Protein AF-A0A7I7LM72-F1 (afdb_monomer)

Mean predicted aligned error: 6.45 Å

Sequence (271 aa):
MPEGNPAKPLDGFRVLDFTQNVAGPLAGQVLADLGAEVIKVEAPGGEAARHITAVLPHRPPLATYFLPNNRGKKSVSVDLSTDTARRQILRLADTADVVLEGFRPGVMERMGLGPEALRARNPKLIYARLSAFGGNGPHGTRPGVDLMVAAEAGMTTGMPTPDGKPQIIPFQLVDNASGHVLAQAVLAALLNRERHGVADTVRVAMYDVAVGLQANQLTMHLNRPSSDAPTKPEQTPTGARRKRVAFATQPSDAFRAADGYLLISAYVPKH

Structure (mmCIF, N/CA/C/O backbone):
data_AF-A0A7I7LM72-F1
#
_entry.id   AF-A0A7I7LM72-F1
#
loop_
_atom_site.group_PDB
_atom_site.id
_atom_site.type_symbol
_atom_site.label_atom_id
_atom_site.label_alt_id
_atom_site.label_comp_id
_atom_site.label_asym_id
_atom_site.label_entity_id
_atom_site.label_seq_id
_atom_site.pdbx_PDB_ins_code
_atom_site.Cartn_x
_atom_site.Cartn_y
_atom_site.Cartn_z
_atom_site.occupancy
_atom_site.B_iso_or_equiv
_atom_site.auth_seq_id
_atom_site.auth_comp_id
_atom_site.auth_asym_id
_atom_site.auth_atom_id
_atom_site.pdbx_PDB_model_num
ATOM 1 N N . MET A 1 1 ? -31.783 -7.577 3.454 1.00 51.22 1 MET A N 1
ATOM 2 C CA . MET A 1 1 ? -30.974 -7.450 2.224 1.00 51.22 1 MET A CA 1
ATOM 3 C C . MET A 1 1 ? -31.951 -7.425 1.062 1.00 51.22 1 MET A C 1
ATOM 5 O O . MET A 1 1 ? -32.825 -8.285 1.078 1.00 51.22 1 MET A O 1
ATOM 9 N N . PRO A 1 2 ? -31.899 -6.460 0.129 1.00 46.28 2 PRO A N 1
ATOM 10 C CA . PRO A 1 2 ? -32.685 -6.571 -1.096 1.00 46.28 2 PRO A CA 1
ATOM 11 C C . PRO A 1 2 ? -32.254 -7.854 -1.815 1.00 46.28 2 PRO A C 1
ATOM 13 O O . PRO A 1 2 ? -31.068 -8.191 -1.798 1.00 46.28 2 PRO A O 1
ATOM 16 N N . GLU A 1 3 ? -33.198 -8.587 -2.393 1.00 50.62 3 GLU A N 1
ATOM 17 C CA . GLU A 1 3 ? -32.902 -9.759 -3.216 1.00 50.62 3 GLU A CA 1
ATOM 18 C C . GLU A 1 3 ? -31.910 -9.361 -4.325 1.00 50.62 3 GLU A C 1
ATOM 20 O O . GLU A 1 3 ? -32.211 -8.489 -5.136 1.00 50.62 3 GLU A O 1
ATOM 25 N N . GLY A 1 4 ? -30.709 -9.956 -4.345 1.00 65.69 4 GLY A N 1
ATOM 26 C CA . GLY A 1 4 ? -29.859 -9.931 -5.544 1.00 65.69 4 GLY A CA 1
ATOM 27 C C . GLY A 1 4 ? -28.400 -9.479 -5.431 1.00 65.69 4 GLY A C 1
ATOM 28 O O . GLY A 1 4 ? -27.737 -9.490 -6.463 1.00 65.69 4 GLY A O 1
ATOM 29 N N . ASN A 1 5 ? -27.849 -9.130 -4.261 1.00 81.19 5 ASN A N 1
ATOM 30 C CA . ASN A 1 5 ? -26.393 -8.915 -4.152 1.00 81.19 5 ASN A CA 1
ATOM 31 C C . ASN A 1 5 ? -25.729 -10.059 -3.362 1.00 81.19 5 ASN A C 1
ATOM 33 O O . ASN A 1 5 ? -26.063 -10.225 -2.185 1.00 81.19 5 ASN A O 1
ATOM 37 N N . PRO A 1 6 ? -24.840 -10.870 -3.972 1.00 90.38 6 PRO A N 1
ATOM 38 C CA . PRO A 1 6 ? -24.147 -11.940 -3.260 1.00 90.38 6 PRO A CA 1
ATOM 39 C C . PRO A 1 6 ? -23.258 -11.366 -2.153 1.00 90.38 6 PRO A C 1
ATOM 41 O O . PRO A 1 6 ? -22.692 -10.282 -2.304 1.00 90.38 6 PRO A O 1
ATOM 44 N N . ALA A 1 7 ? -23.121 -12.113 -1.056 1.00 95.81 7 ALA A N 1
ATOM 45 C CA . ALA A 1 7 ? -22.205 -11.753 0.021 1.00 95.81 7 ALA A CA 1
ATOM 46 C C . ALA A 1 7 ? -20.765 -11.661 -0.506 1.00 95.81 7 ALA A C 1
ATOM 48 O O . ALA A 1 7 ? -20.325 -12.512 -1.287 1.00 95.81 7 ALA A O 1
ATOM 49 N N . LYS A 1 8 ? -20.029 -10.641 -0.065 1.00 97.69 8 LYS A N 1
ATOM 50 C CA . LYS A 1 8 ? -18.610 -10.455 -0.373 1.00 97.69 8 LYS A CA 1
ATOM 51 C C . LYS A 1 8 ? -17.716 -10.854 0.807 1.00 97.69 8 LYS A C 1
ATOM 53 O O . LYS A 1 8 ? -18.170 -10.837 1.951 1.00 97.69 8 LYS A O 1
ATOM 58 N N . PRO A 1 9 ? -16.426 -11.169 0.562 1.00 98.44 9 PRO A N 1
ATOM 59 C CA . PRO A 1 9 ? -15.522 -11.650 1.609 1.00 98.44 9 PRO A CA 1
ATOM 60 C C . PRO A 1 9 ? -15.343 -10.712 2.807 1.00 98.44 9 PRO A C 1
ATOM 62 O O . PRO A 1 9 ? -15.069 -11.198 3.900 1.00 98.44 9 PRO A O 1
ATOM 65 N N . LEU A 1 10 ? -15.463 -9.393 2.610 1.00 98.75 10 LEU A N 1
ATOM 66 C CA . LEU A 1 10 ? -15.258 -8.387 3.657 1.00 98.75 10 LEU A CA 1
ATOM 67 C C . LEU A 1 10 ? -16.536 -7.618 4.024 1.00 98.75 10 LEU A C 1
ATOM 69 O O . LEU A 1 10 ? -16.449 -6.546 4.628 1.00 98.75 10 LEU A O 1
ATOM 73 N N . ASP A 1 11 ? -17.715 -8.145 3.687 1.00 98.56 11 ASP A N 1
ATOM 74 C CA . ASP A 1 11 ? -18.970 -7.541 4.132 1.00 98.56 11 ASP A CA 1
ATOM 75 C C . ASP A 1 11 ? -19.009 -7.464 5.668 1.00 98.56 11 ASP A C 1
ATOM 77 O O . ASP A 1 11 ? -18.780 -8.447 6.372 1.00 98.56 11 ASP A O 1
ATOM 81 N N . GLY A 1 12 ? -19.300 -6.271 6.190 1.00 98.00 12 GLY A N 1
ATOM 82 C CA . GLY A 1 12 ? -19.363 -6.001 7.631 1.00 98.00 12 GLY A CA 1
ATOM 83 C C . GLY A 1 12 ? -18.051 -5.535 8.269 1.00 98.00 12 GLY A C 1
ATOM 84 O O . GLY A 1 12 ? -18.095 -5.063 9.403 1.00 98.00 12 GLY A O 1
ATOM 85 N N . PHE A 1 13 ? -16.920 -5.584 7.558 1.00 98.81 13 PHE A N 1
ATOM 86 C CA . PHE A 1 13 ? -15.657 -5.038 8.061 1.00 98.81 13 PHE A CA 1
ATOM 87 C C . PHE A 1 13 ? -15.561 -3.527 7.837 1.00 98.81 13 PHE A C 1
ATOM 89 O O . PHE A 1 13 ? -15.953 -3.017 6.784 1.00 98.81 13 PHE A O 1
ATOM 96 N N . ARG A 1 14 ? -14.966 -2.812 8.797 1.00 98.88 14 ARG A N 1
ATOM 97 C CA . ARG A 1 14 ? -14.689 -1.369 8.714 1.00 98.88 14 ARG A CA 1
ATOM 98 C C . ARG A 1 14 ? -13.193 -1.071 8.672 1.00 98.88 14 ARG A C 1
ATOM 100 O O . ARG A 1 14 ? -12.432 -1.507 9.534 1.00 98.88 14 ARG A O 1
ATOM 107 N N . VAL A 1 15 ? -12.782 -0.240 7.720 1.00 98.94 15 VAL A N 1
ATOM 108 C CA . VAL A 1 15 ? -11.393 0.195 7.524 1.00 98.94 15 VAL A CA 1
ATOM 109 C C . VAL A 1 15 ? -11.296 1.710 7.669 1.00 98.94 15 VAL A C 1
ATOM 111 O O . VAL A 1 15 ? -12.036 2.442 7.012 1.00 98.94 15 VAL A O 1
ATOM 114 N N . LEU A 1 16 ? -10.355 2.193 8.481 1.00 98.88 16 LEU A N 1
ATOM 115 C CA . LEU A 1 16 ? -9.966 3.604 8.501 1.00 98.88 16 LEU A CA 1
ATOM 116 C C . LEU A 1 16 ? -8.716 3.805 7.665 1.00 98.88 16 LEU A C 1
ATOM 118 O O . LEU A 1 16 ? -7.668 3.235 7.956 1.00 98.88 16 LEU A O 1
ATOM 122 N N . ASP A 1 17 ? -8.839 4.622 6.630 1.00 98.88 17 ASP A N 1
ATOM 123 C CA . ASP A 1 17 ? -7.799 4.838 5.639 1.00 98.88 17 ASP A CA 1
ATOM 124 C C . ASP A 1 17 ? -7.198 6.243 5.782 1.00 98.88 17 ASP A C 1
ATOM 126 O O . ASP A 1 17 ? -7.758 7.230 5.303 1.00 98.88 17 ASP A O 1
ATOM 130 N N . PHE A 1 18 ? -6.044 6.324 6.447 1.00 98.62 18 PHE A N 1
ATOM 131 C CA . PHE A 1 18 ? -5.237 7.543 6.599 1.00 98.62 18 PHE A CA 1
ATOM 132 C C . PHE A 1 18 ? -4.215 7.715 5.471 1.00 98.62 18 PHE A C 1
ATOM 134 O O . PHE A 1 18 ? -3.350 8.591 5.527 1.00 98.62 18 PHE A O 1
ATOM 141 N N . THR A 1 19 ? -4.243 6.842 4.469 1.00 98.62 19 THR A N 1
ATOM 142 C CA . THR A 1 19 ? -3.228 6.829 3.425 1.00 98.62 19 THR A CA 1
ATOM 143 C C . THR A 1 19 ? -3.499 7.890 2.357 1.00 98.62 19 THR A C 1
ATOM 145 O O . THR A 1 19 ? -4.616 8.395 2.190 1.00 98.62 19 THR A O 1
ATOM 148 N N . GLN A 1 20 ? -2.447 8.232 1.615 1.00 98.06 20 GLN A N 1
ATOM 149 C CA . GLN A 1 20 ? -2.459 9.226 0.545 1.00 98.06 20 GLN A CA 1
ATOM 150 C C . GLN A 1 20 ? -1.711 8.689 -0.685 1.00 98.06 20 GLN A C 1
ATOM 152 O O . GLN A 1 20 ? -0.971 7.707 -0.599 1.00 98.06 20 GLN A O 1
ATOM 157 N N . ASN A 1 21 ? -1.874 9.369 -1.815 1.00 97.25 21 ASN A N 1
ATOM 158 C CA . ASN A 1 21 ? -1.305 9.080 -3.124 1.00 97.25 21 ASN A CA 1
ATOM 159 C C . ASN A 1 21 ? -1.842 7.777 -3.738 1.00 97.25 21 ASN A C 1
ATOM 161 O O . ASN A 1 21 ? -3.035 7.682 -4.023 1.00 97.25 21 ASN A O 1
ATOM 165 N N . VAL A 1 22 ? -0.973 6.796 -4.001 1.00 98.56 22 VAL A N 1
ATOM 166 C CA . VAL A 1 22 ? -1.321 5.600 -4.787 1.00 98.56 22 VAL A CA 1
ATOM 167 C C . VAL A 1 22 ? -1.311 4.340 -3.930 1.00 98.56 22 VAL A C 1
ATOM 169 O O . VAL A 1 22 ? -2.358 3.728 -3.756 1.00 98.56 22 VAL A O 1
ATOM 172 N N . ALA A 1 23 ? -0.163 3.965 -3.361 1.00 98.62 23 ALA A N 1
ATOM 173 C CA . ALA A 1 23 ? 0.033 2.641 -2.767 1.00 98.62 23 ALA A CA 1
ATOM 174 C C . ALA A 1 23 ? -0.950 2.305 -1.633 1.00 98.62 23 ALA A C 1
ATOM 176 O O . ALA A 1 23 ? -1.642 1.288 -1.673 1.00 98.62 23 ALA A O 1
ATOM 177 N N . GLY A 1 24 ? -1.050 3.173 -0.627 1.00 98.69 24 GLY A N 1
ATOM 178 C CA . GLY A 1 24 ? -1.987 2.973 0.476 1.00 98.69 24 GLY A CA 1
ATOM 179 C C . GLY A 1 24 ? -3.454 3.046 0.027 1.00 98.69 24 GLY A C 1
ATOM 180 O O . GLY A 1 24 ? -4.209 2.112 0.319 1.00 98.69 24 GLY A O 1
ATOM 181 N N . PRO A 1 25 ? -3.863 4.075 -0.749 1.00 98.81 25 PRO A N 1
ATOM 182 C CA . PRO A 1 25 ? -5.237 4.164 -1.220 1.00 98.81 25 PRO A CA 1
ATOM 183 C C . PRO A 1 25 ? -5.645 2.983 -2.100 1.00 98.81 25 PRO A C 1
ATOM 185 O O . PRO A 1 25 ? -6.779 2.526 -1.974 1.00 98.81 25 PRO A O 1
ATOM 188 N N . LEU A 1 26 ? -4.738 2.441 -2.919 1.00 98.94 26 LEU A N 1
ATOM 189 C CA . LEU A 1 26 ? -4.974 1.227 -3.699 1.00 98.94 26 LEU A CA 1
ATOM 190 C C . LEU A 1 26 ? -5.280 0.028 -2.796 1.00 98.94 26 LEU A C 1
ATOM 192 O O . LEU A 1 26 ? -6.226 -0.705 -3.072 1.00 98.94 26 LEU A O 1
ATOM 196 N N . ALA A 1 27 ? -4.554 -0.152 -1.690 1.00 98.94 27 ALA A N 1
ATOM 197 C CA . ALA A 1 27 ? -4.880 -1.207 -0.732 1.00 98.94 27 ALA A CA 1
ATOM 198 C C . ALA A 1 27 ? -6.303 -1.029 -0.179 1.00 98.94 27 ALA A C 1
ATOM 200 O O . ALA A 1 27 ? -7.097 -1.966 -0.191 1.00 98.94 27 ALA A O 1
ATOM 201 N N . GLY A 1 28 ? -6.665 0.196 0.217 1.00 98.88 28 GLY A N 1
ATOM 202 C CA . GLY A 1 28 ? -8.033 0.521 0.622 1.00 98.88 28 GLY A CA 1
ATOM 203 C C . GLY A 1 28 ? -9.064 0.277 -0.489 1.00 98.88 28 GLY A C 1
ATOM 204 O O . GLY A 1 28 ? -10.167 -0.175 -0.205 1.00 98.88 28 GLY A O 1
ATOM 205 N N . GLN A 1 29 ? -8.719 0.527 -1.755 1.00 98.88 29 GLN A N 1
ATOM 206 C CA . GLN A 1 29 ? -9.595 0.248 -2.896 1.00 98.88 29 GLN A CA 1
ATOM 207 C C . GLN A 1 29 ? -9.858 -1.250 -3.048 1.00 98.88 29 GLN A C 1
ATOM 209 O O . GLN A 1 29 ? -11.007 -1.642 -3.215 1.00 98.88 29 GLN A O 1
ATOM 214 N N . VAL A 1 30 ? -8.818 -2.083 -2.938 1.00 98.94 30 VAL A N 1
ATOM 215 C CA . VAL A 1 30 ? -8.954 -3.547 -2.981 1.00 98.94 30 VAL A CA 1
ATOM 216 C C . VAL A 1 30 ? -9.898 -4.028 -1.879 1.00 98.94 30 VAL A C 1
ATOM 218 O O . VAL A 1 30 ? -10.805 -4.812 -2.147 1.00 98.94 30 VAL A O 1
ATOM 221 N N . LEU A 1 31 ? -9.739 -3.528 -0.649 1.00 98.94 31 LEU A N 1
ATOM 222 C CA . LEU A 1 31 ? -10.611 -3.907 0.468 1.00 98.94 31 LEU A CA 1
ATOM 223 C C . LEU A 1 31 ? -12.067 -3.455 0.246 1.00 98.94 31 LEU A C 1
ATOM 225 O O . LEU A 1 31 ? -12.988 -4.219 0.530 1.00 98.94 31 LEU A O 1
ATOM 229 N N . ALA A 1 32 ? -12.282 -2.254 -0.303 1.00 98.81 32 ALA A N 1
ATOM 230 C CA . ALA A 1 32 ? -13.617 -1.761 -0.653 1.00 98.81 32 ALA A CA 1
ATOM 231 C C . ALA A 1 32 ? -14.277 -2.611 -1.754 1.00 98.81 32 ALA A C 1
ATOM 233 O O . ALA A 1 32 ? -15.449 -2.979 -1.648 1.00 98.81 32 ALA A O 1
ATOM 234 N N . ASP A 1 33 ? -13.519 -2.982 -2.790 1.00 98.69 33 ASP A N 1
ATOM 235 C CA . ASP A 1 33 ? -14.010 -3.826 -3.883 1.00 98.69 33 ASP A CA 1
ATOM 236 C C . ASP A 1 33 ? -14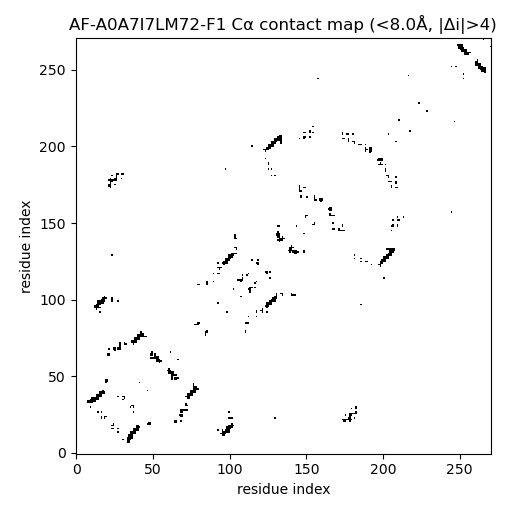.422 -5.221 -3.358 1.00 98.69 33 ASP A C 1
ATOM 238 O O . ASP A 1 33 ? -15.436 -5.778 -3.802 1.00 98.69 33 ASP A O 1
ATOM 242 N N . LEU A 1 34 ? -13.719 -5.720 -2.331 1.00 98.75 34 LEU A N 1
ATOM 243 C CA . LEU A 1 34 ? -14.019 -6.949 -1.582 1.00 98.75 34 LEU A CA 1
ATOM 244 C C . LEU A 1 34 ? -15.137 -6.814 -0.525 1.00 98.75 34 LEU A C 1
ATOM 246 O O . LEU A 1 34 ? -15.444 -7.803 0.139 1.00 98.75 34 LEU A O 1
ATOM 250 N N . GLY A 1 35 ? -15.773 -5.644 -0.390 1.00 98.50 35 GLY A N 1
ATOM 251 C CA . GLY A 1 35 ? -16.974 -5.436 0.438 1.00 98.50 35 GLY A CA 1
ATOM 252 C C . GLY A 1 35 ? -16.774 -4.649 1.735 1.00 98.50 35 GLY A C 1
ATOM 253 O O . GLY A 1 35 ? -17.758 -4.333 2.400 1.00 98.50 35 GLY A O 1
ATOM 254 N N . ALA A 1 36 ? -15.540 -4.280 2.090 1.00 98.88 36 ALA A N 1
ATOM 255 C CA . ALA A 1 36 ? -15.292 -3.532 3.320 1.00 98.88 36 ALA A CA 1
ATOM 256 C C . ALA A 1 36 ? -15.843 -2.097 3.245 1.00 98.88 36 ALA A C 1
ATOM 258 O O . ALA A 1 36 ? -15.738 -1.412 2.224 1.00 98.88 36 ALA A O 1
ATOM 259 N N . GLU A 1 37 ? -16.347 -1.586 4.367 1.00 98.88 37 GLU A N 1
ATOM 260 C CA . GLU A 1 37 ? -16.616 -0.161 4.529 1.00 98.88 37 GLU A CA 1
ATOM 261 C C . GLU A 1 37 ? -15.297 0.577 4.768 1.00 98.88 37 GLU A C 1
ATOM 263 O O . GLU A 1 37 ? -14.740 0.545 5.865 1.00 98.88 37 GLU A O 1
ATOM 268 N N . VAL A 1 38 ? -14.808 1.283 3.751 1.00 98.94 38 VAL A N 1
ATOM 269 C CA . VAL A 1 38 ? -13.566 2.055 3.855 1.00 98.94 38 VAL A CA 1
ATOM 270 C C . VAL A 1 38 ? -13.879 3.535 4.052 1.00 98.94 38 VAL A C 1
ATOM 272 O O . VAL A 1 38 ? -14.514 4.168 3.206 1.00 98.94 38 VAL A O 1
ATOM 275 N N . ILE A 1 39 ? -13.420 4.090 5.173 1.00 98.88 39 ILE A N 1
ATOM 276 C CA . ILE A 1 39 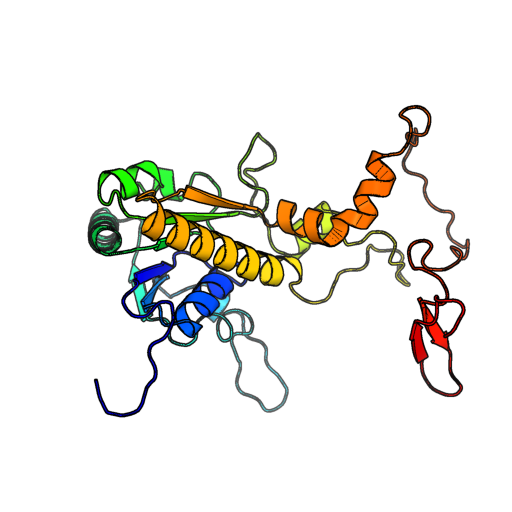? -13.582 5.495 5.548 1.00 98.88 39 ILE A CA 1
ATOM 277 C C . ILE A 1 39 ? -12.227 6.179 5.435 1.00 98.88 39 ILE A C 1
ATOM 279 O O . ILE A 1 39 ? -11.328 5.953 6.244 1.00 98.88 39 ILE A O 1
ATOM 283 N N . LYS A 1 40 ? -12.090 7.041 4.433 1.00 98.81 40 LYS A N 1
ATOM 284 C CA . LYS A 1 40 ? -10.902 7.856 4.236 1.00 98.81 40 LYS A CA 1
ATOM 285 C C . LYS A 1 40 ? -10.875 9.015 5.229 1.00 98.81 40 LYS A C 1
ATOM 287 O O . LYS A 1 40 ? -11.849 9.760 5.331 1.00 98.81 40 LYS A O 1
ATOM 292 N N . VAL A 1 41 ? -9.760 9.172 5.935 1.00 98.44 41 VAL A N 1
ATOM 293 C CA . VAL A 1 41 ? -9.524 10.275 6.870 1.00 98.44 41 VAL A CA 1
ATOM 294 C C . VAL A 1 41 ? -8.601 11.286 6.202 1.00 98.44 41 VAL A C 1
ATOM 296 O O . VAL A 1 41 ? -7.442 10.996 5.914 1.00 98.44 41 VAL A O 1
ATOM 299 N N . GLU A 1 42 ? -9.129 12.473 5.922 1.00 98.12 42 GLU A N 1
ATOM 300 C CA . GLU A 1 42 ? -8.459 13.500 5.124 1.00 98.12 42 GLU A CA 1
ATOM 301 C C . GLU A 1 42 ? -8.248 14.782 5.932 1.00 98.12 42 GLU A C 1
ATOM 303 O O . GLU A 1 42 ? -9.009 15.082 6.849 1.00 98.12 42 GLU A O 1
ATOM 308 N N . ALA A 1 43 ? -7.226 15.560 5.574 1.00 96.62 43 ALA A N 1
ATOM 309 C CA . ALA A 1 43 ? -7.037 16.900 6.124 1.00 96.62 43 ALA A CA 1
ATOM 310 C C . ALA A 1 43 ? -8.137 17.862 5.621 1.00 96.62 43 ALA A C 1
ATOM 312 O O . ALA A 1 43 ? -8.758 17.589 4.587 1.00 96.62 43 ALA A O 1
ATOM 313 N N . PRO A 1 44 ? -8.359 19.013 6.287 1.00 96.50 44 PRO A N 1
ATOM 314 C CA . PRO A 1 44 ? -9.194 20.078 5.738 1.00 96.50 44 PRO A CA 1
ATOM 315 C C . PRO A 1 44 ? -8.729 20.480 4.333 1.00 96.50 44 PRO A C 1
ATOM 317 O O . PRO A 1 44 ? -7.544 20.712 4.112 1.00 96.50 44 PRO A O 1
ATOM 320 N N . GLY A 1 45 ? -9.664 20.539 3.383 1.00 94.81 45 GLY A N 1
ATOM 321 C CA . GLY A 1 45 ? -9.364 20.724 1.956 1.00 94.81 45 GLY A CA 1
ATOM 322 C C . GLY A 1 45 ? -9.211 19.418 1.164 1.00 94.81 45 GLY A C 1
ATOM 323 O O . GLY A 1 45 ? -9.216 19.453 -0.062 1.00 94.81 45 GLY A O 1
ATOM 324 N N . GLY A 1 46 ? -9.180 18.267 1.843 1.00 96.31 46 GLY A N 1
ATOM 325 C CA . GLY A 1 46 ? -9.053 16.945 1.235 1.00 96.31 46 GLY A CA 1
ATOM 326 C C . GLY A 1 46 ? -7.603 16.511 1.012 1.00 96.31 46 GLY A C 1
ATOM 327 O O . GLY A 1 46 ? -6.645 17.231 1.285 1.00 96.31 46 GLY A O 1
ATOM 328 N N . GLU A 1 47 ? -7.428 15.285 0.525 1.00 97.06 47 GLU A N 1
ATOM 329 C CA . GLU A 1 47 ? -6.123 14.768 0.129 1.00 97.06 47 GLU A CA 1
ATOM 330 C C . GLU A 1 47 ? -5.528 15.558 -1.051 1.00 97.06 47 GLU A C 1
ATOM 332 O O . GLU A 1 47 ? -6.185 15.755 -2.073 1.00 97.06 47 GLU A O 1
ATOM 337 N N . ALA A 1 48 ? -4.237 15.901 -0.970 1.00 95.50 48 ALA A N 1
ATOM 338 C CA . ALA A 1 48 ? -3.514 16.620 -2.021 1.00 95.50 48 ALA A CA 1
ATOM 339 C C . ALA A 1 48 ? -3.616 15.971 -3.420 1.00 95.50 48 ALA A C 1
ATOM 341 O O . ALA A 1 48 ? -3.712 16.688 -4.418 1.00 95.50 48 ALA A O 1
ATOM 342 N N . ALA A 1 49 ? -3.668 14.634 -3.522 1.00 96.06 49 ALA A N 1
ATOM 343 C CA . ALA A 1 49 ? -3.776 13.937 -4.808 1.00 96.06 49 ALA A CA 1
ATOM 344 C C . ALA A 1 49 ? -5.086 14.223 -5.563 1.00 96.06 49 ALA A C 1
ATOM 346 O O . ALA A 1 49 ? -5.142 14.020 -6.777 1.00 96.06 49 ALA A O 1
ATOM 347 N N . ARG A 1 50 ? -6.124 14.745 -4.890 1.00 96.06 50 ARG A N 1
ATOM 348 C CA . ARG A 1 50 ? -7.357 15.229 -5.540 1.00 96.06 50 ARG A CA 1
ATOM 349 C C . ARG A 1 50 ? -7.087 16.377 -6.511 1.00 96.06 50 ARG A C 1
ATOM 351 O O . ARG A 1 50 ? -7.828 16.545 -7.475 1.00 96.06 50 ARG A O 1
ATOM 358 N N . HIS A 1 51 ? -6.030 17.147 -6.263 1.00 94.44 51 HIS A N 1
ATOM 359 C CA . HIS A 1 51 ? -5.649 18.310 -7.061 1.00 94.44 51 HIS A CA 1
ATOM 360 C C . HIS A 1 51 ? -4.599 17.990 -8.132 1.00 94.44 51 HIS A C 1
ATOM 362 O O . HIS A 1 51 ? -4.303 18.842 -8.966 1.00 94.44 51 HIS A O 1
ATOM 368 N N . ILE A 1 52 ? -4.061 16.766 -8.150 1.00 92.12 52 ILE A N 1
ATOM 369 C CA . ILE A 1 52 ? -3.109 16.322 -9.171 1.00 92.12 52 ILE A CA 1
ATOM 370 C C . ILE A 1 52 ? -3.902 15.770 -10.355 1.00 92.12 52 ILE A C 1
ATOM 372 O O . ILE A 1 52 ? -4.223 14.580 -10.417 1.00 92.12 52 ILE A O 1
ATOM 376 N N . THR A 1 53 ? -4.263 16.662 -11.275 1.00 90.44 53 THR A N 1
ATOM 377 C CA . THR A 1 53 ? -5.069 16.329 -12.450 1.00 90.44 53 THR A CA 1
ATOM 378 C C . THR A 1 53 ? -4.232 16.273 -13.722 1.00 90.44 53 THR A C 1
ATOM 380 O O . THR A 1 53 ? -3.256 17.004 -13.880 1.00 90.44 53 THR A O 1
ATOM 383 N N . ALA A 1 54 ? -4.623 15.394 -14.644 1.00 84.06 54 ALA A N 1
ATOM 384 C CA . ALA A 1 54 ? -4.137 15.416 -16.017 1.00 84.06 54 ALA A CA 1
ATOM 385 C C . ALA A 1 54 ? -5.250 15.911 -16.945 1.00 84.06 54 ALA A C 1
ATOM 387 O O . ALA A 1 54 ? -6.418 15.542 -16.793 1.00 84.06 54 ALA A O 1
ATOM 388 N N . VAL A 1 55 ? -4.871 16.735 -17.921 1.00 77.25 55 VAL A N 1
ATOM 389 C CA . VAL A 1 55 ? -5.763 17.203 -18.984 1.00 77.25 55 VAL A CA 1
ATOM 390 C C . VAL A 1 55 ? -5.410 16.443 -20.252 1.00 77.25 55 VAL A C 1
ATOM 392 O O . VAL A 1 55 ? -4.299 16.562 -20.765 1.00 77.25 55 VAL A O 1
ATOM 395 N N . LEU A 1 56 ? -6.359 15.661 -20.757 1.00 77.06 56 LEU A N 1
ATOM 396 C CA . LEU A 1 56 ? -6.281 15.117 -22.109 1.00 77.06 56 LEU A CA 1
ATOM 397 C C . LEU A 1 56 ? -7.034 16.054 -23.063 1.00 77.06 56 LEU A C 1
ATOM 399 O O . LEU A 1 56 ? -8.048 16.631 -22.653 1.00 77.06 56 LEU A O 1
ATOM 403 N N . PRO A 1 57 ? -6.588 16.204 -24.327 1.00 80.94 57 PRO A N 1
ATOM 404 C CA . PRO A 1 57 ? -7.311 16.996 -25.316 1.00 80.94 57 PRO A CA 1
ATOM 405 C C . PRO A 1 57 ? -8.799 16.619 -25.357 1.00 80.94 57 PRO A C 1
ATOM 407 O O . PRO A 1 57 ? -9.150 15.443 -25.452 1.00 80.94 57 PRO A O 1
ATOM 410 N N . HIS A 1 58 ? -9.671 17.628 -25.267 1.00 85.56 58 HIS A N 1
ATOM 411 C CA . HIS A 1 58 ? -11.135 17.491 -25.308 1.00 85.56 58 HIS A CA 1
ATOM 412 C C . HIS A 1 58 ? -11.775 16.678 -24.164 1.00 85.56 58 HIS A C 1
ATOM 414 O O . HIS A 1 58 ? -12.899 16.193 -24.310 1.00 85.56 58 HIS A O 1
ATOM 420 N N . ARG A 1 59 ? -11.103 16.520 -23.015 1.00 81.44 59 ARG A N 1
ATOM 421 C CA . ARG A 1 59 ? -11.656 15.834 -21.834 1.00 81.44 59 ARG A CA 1
ATOM 422 C C . ARG A 1 59 ? -11.589 16.720 -20.583 1.00 81.44 59 ARG A C 1
ATOM 424 O O . ARG A 1 59 ? -10.650 17.505 -20.453 1.00 81.44 59 ARG A O 1
ATOM 431 N N . PRO A 1 60 ? -12.555 16.596 -19.649 1.00 84.75 60 PRO A N 1
ATOM 432 C CA . PRO A 1 60 ? -12.456 17.265 -18.356 1.00 84.75 60 PRO A CA 1
ATOM 433 C C . PRO A 1 60 ? -11.239 16.743 -17.569 1.00 84.75 60 PRO A C 1
ATOM 435 O O . PRO A 1 60 ? -10.865 15.577 -17.740 1.00 84.75 60 PRO A O 1
ATOM 438 N N . PRO A 1 61 ? -10.625 17.572 -16.704 1.00 87.62 61 PRO A N 1
ATOM 439 C CA . PRO A 1 61 ? -9.497 17.150 -15.884 1.00 87.62 61 PRO A CA 1
ATOM 440 C C . PRO A 1 61 ? -9.921 16.025 -14.936 1.00 87.62 61 PRO A C 1
ATOM 442 O O . PRO A 1 61 ? -10.923 16.142 -14.229 1.00 87.62 61 PRO A O 1
ATOM 445 N N . LEU A 1 62 ? -9.140 14.947 -14.897 1.00 91.50 62 LEU A N 1
ATOM 446 C CA . LEU A 1 62 ? -9.328 13.851 -13.945 1.00 91.50 62 LEU A CA 1
ATOM 447 C C . LEU A 1 62 ? -8.134 13.782 -12.999 1.00 91.50 62 LEU A C 1
ATOM 449 O O . LEU A 1 62 ? -6.989 13.924 -13.426 1.00 91.50 62 LEU A O 1
ATOM 453 N N . ALA A 1 63 ? -8.406 13.552 -11.714 1.00 93.81 63 ALA A N 1
ATOM 454 C CA . ALA A 1 63 ? -7.376 13.368 -10.697 1.00 93.81 63 ALA A CA 1
ATOM 455 C C . ALA A 1 63 ? -6.727 11.985 -10.854 1.00 93.81 63 ALA A C 1
ATOM 457 O O . ALA A 1 63 ? -7.250 10.988 -10.349 1.00 93.81 63 ALA A O 1
ATOM 458 N N . THR A 1 64 ? -5.611 11.925 -11.584 1.00 92.75 64 THR A N 1
ATOM 459 C CA . THR A 1 64 ? -5.015 10.689 -12.121 1.00 92.75 64 THR A CA 1
ATOM 460 C C . THR A 1 64 ? -4.673 9.664 -11.045 1.00 92.75 64 THR A C 1
ATOM 462 O O . THR A 1 64 ? -4.875 8.472 -11.249 1.00 92.75 64 THR A O 1
ATOM 465 N N . TYR A 1 65 ? -4.197 10.118 -9.885 1.00 95.56 65 TYR A N 1
ATOM 466 C CA . TYR A 1 65 ? -3.793 9.234 -8.788 1.00 95.56 65 TYR A CA 1
ATOM 467 C C . TYR A 1 65 ? -4.918 8.975 -7.783 1.00 95.56 65 TYR A C 1
ATOM 469 O O . TYR A 1 65 ? -4.993 7.897 -7.197 1.00 95.56 65 TYR A O 1
ATOM 477 N N . PHE A 1 66 ? -5.820 9.943 -7.599 1.00 98.06 66 PHE A N 1
ATOM 478 C CA . PHE A 1 66 ? -6.882 9.853 -6.602 1.00 98.06 66 PHE A CA 1
ATOM 479 C C . PHE A 1 66 ? -8.085 9.041 -7.096 1.00 98.06 66 PHE A C 1
ATOM 481 O O . PHE A 1 66 ? -8.544 8.129 -6.406 1.00 98.06 66 PHE A O 1
ATOM 488 N N . LEU A 1 67 ? -8.604 9.367 -8.284 1.00 97.00 67 LEU A N 1
ATOM 489 C CA . LEU A 1 67 ? -9.846 8.800 -8.812 1.00 97.00 67 LEU A CA 1
ATOM 490 C C . LEU A 1 67 ? -9.837 7.259 -8.894 1.00 97.00 67 LEU A C 1
ATOM 492 O O . LEU A 1 67 ? -10.817 6.651 -8.454 1.00 97.00 67 LEU A O 1
ATOM 496 N N . PRO A 1 68 ? -8.782 6.589 -9.406 1.00 97.88 68 PRO A N 1
ATOM 497 C CA . PRO A 1 68 ? -8.797 5.133 -9.529 1.00 97.88 68 PRO A CA 1
ATOM 498 C C . PRO A 1 68 ? -8.620 4.385 -8.198 1.00 97.88 68 PRO A C 1
ATOM 500 O O . PRO A 1 68 ? -8.864 3.182 -8.162 1.00 97.88 68 PRO A O 1
ATOM 503 N N . ASN A 1 69 ? -8.236 5.063 -7.116 1.00 98.62 69 ASN A N 1
ATOM 504 C CA . ASN A 1 69 ? -7.860 4.415 -5.855 1.00 98.62 69 ASN A CA 1
ATOM 505 C C . ASN A 1 69 ? -8.801 4.754 -4.686 1.00 98.62 69 ASN A C 1
ATOM 507 O O . ASN A 1 69 ? -8.510 4.425 -3.536 1.00 98.62 69 ASN A O 1
ATOM 511 N N . ASN A 1 70 ? -9.909 5.458 -4.946 1.00 98.69 70 ASN A N 1
ATOM 512 C CA . ASN A 1 70 ? -10.834 5.908 -3.899 1.00 98.69 70 ASN A CA 1
ATOM 513 C C . ASN A 1 70 ? -12.327 5.773 -4.272 1.00 98.69 70 ASN A C 1
ATOM 515 O O . ASN A 1 70 ? -13.178 6.429 -3.673 1.00 98.69 70 ASN A O 1
ATOM 519 N N . ARG A 1 71 ? -12.674 4.924 -5.246 1.00 98.44 71 ARG A N 1
ATOM 520 C CA . ARG A 1 71 ? -14.070 4.603 -5.586 1.00 98.44 71 ARG A CA 1
ATOM 521 C C . ARG A 1 71 ? -14.744 3.869 -4.427 1.00 98.44 71 ARG A C 1
ATOM 523 O O . ARG A 1 71 ? -14.160 2.968 -3.834 1.00 98.44 71 ARG A O 1
ATOM 530 N N . GLY A 1 72 ? -15.993 4.227 -4.135 1.00 96.50 72 GLY A N 1
ATOM 531 C CA . GLY A 1 72 ? -16.804 3.570 -3.102 1.00 96.50 72 GLY A CA 1
ATOM 532 C C . GLY A 1 72 ? -16.397 3.883 -1.657 1.00 96.50 72 GLY A C 1
ATOM 533 O O . GLY A 1 72 ? -17.147 3.553 -0.740 1.00 96.50 72 GLY A O 1
ATOM 534 N N . LYS A 1 73 ? -15.261 4.559 -1.433 1.00 98.75 73 LYS A N 1
ATOM 535 C CA . LYS A 1 73 ? -14.849 4.994 -0.096 1.00 98.75 73 LYS A CA 1
ATOM 536 C C . LYS A 1 73 ? -15.752 6.115 0.415 1.00 98.75 73 LYS A C 1
ATOM 538 O O . LYS A 1 73 ? -16.129 7.023 -0.328 1.00 98.75 73 LYS A O 1
ATOM 543 N N . LYS A 1 74 ? -16.036 6.086 1.714 1.00 98.69 74 LYS A N 1
ATOM 544 C CA . LYS A 1 74 ? -16.564 7.236 2.460 1.00 98.69 74 LYS A CA 1
ATOM 545 C C . LYS A 1 74 ? -15.405 8.172 2.804 1.00 98.69 74 LYS A C 1
ATOM 547 O O . LYS A 1 74 ? -14.254 7.744 2.815 1.00 98.69 74 LYS A O 1
ATOM 552 N N . SER A 1 75 ? -15.688 9.436 3.097 1.00 98.12 75 SER A N 1
ATOM 553 C CA . SER A 1 75 ? -14.661 10.418 3.462 1.00 98.12 75 SER A CA 1
ATOM 554 C C . SER A 1 75 ? -15.090 11.221 4.682 1.00 98.12 75 SER A C 1
ATOM 556 O O . SER A 1 75 ? -16.258 11.591 4.814 1.00 98.12 75 SER A O 1
ATOM 558 N N . VAL A 1 76 ? -14.131 11.480 5.566 1.00 97.81 76 VAL A N 1
ATOM 559 C CA . VAL A 1 76 ? -14.241 12.411 6.685 1.00 97.81 76 VAL A CA 1
ATOM 560 C C . VAL A 1 76 ? -13.046 13.355 6.629 1.00 97.81 76 VAL A C 1
ATOM 562 O O . VAL A 1 76 ? -11.897 12.920 6.626 1.00 97.81 76 VAL A O 1
ATOM 565 N N . SER A 1 77 ? -13.330 14.656 6.616 1.00 97.25 77 SER A N 1
ATOM 566 C CA . SER A 1 77 ? -12.323 15.712 6.706 1.00 97.25 77 SER A CA 1
ATOM 567 C C . SER A 1 77 ? -12.131 16.118 8.165 1.00 97.25 77 SER A C 1
ATOM 569 O O . SER A 1 77 ? -13.100 16.482 8.833 1.00 97.25 77 SER A O 1
ATOM 571 N N . VAL A 1 78 ? -10.895 16.093 8.657 1.00 96.44 78 VAL A N 1
ATOM 572 C CA . VAL A 1 78 ? -10.571 16.370 10.056 1.00 96.44 78 VAL A CA 1
ATOM 573 C C . VAL A 1 78 ? -9.177 16.987 10.209 1.00 96.44 78 VAL A C 1
ATOM 575 O O . VAL A 1 78 ? -8.211 16.557 9.584 1.00 96.44 78 VAL A O 1
ATOM 578 N N . ASP A 1 79 ? -9.057 17.988 11.081 1.00 94.69 79 ASP A N 1
ATOM 579 C CA . ASP A 1 79 ? -7.766 18.558 11.476 1.00 94.69 79 ASP A CA 1
ATOM 580 C C . ASP A 1 79 ? -7.194 17.837 12.705 1.00 94.69 79 ASP A C 1
ATOM 582 O O . ASP A 1 79 ? -7.538 18.150 13.849 1.00 94.69 79 ASP A O 1
ATOM 586 N N . LEU A 1 80 ? -6.292 16.882 12.463 1.00 92.19 80 LEU A N 1
ATOM 587 C CA . LEU A 1 80 ? -5.645 16.072 13.502 1.00 92.19 80 LEU A CA 1
ATOM 588 C C . LEU A 1 80 ? -4.730 16.867 14.450 1.00 92.19 80 LEU A C 1
ATOM 590 O O . LEU A 1 80 ? -4.249 16.292 15.425 1.00 92.19 80 LEU A O 1
ATOM 594 N N . SER A 1 81 ? -4.495 18.163 14.208 1.00 89.19 81 SER A N 1
ATOM 595 C CA . SER A 1 81 ? -3.772 19.021 15.155 1.00 89.19 81 SER A CA 1
ATOM 596 C C . SER A 1 81 ? -4.590 19.343 16.413 1.00 89.19 81 SER A C 1
ATOM 598 O O . SER A 1 81 ? -4.026 19.730 17.436 1.00 89.19 81 SER A O 1
ATOM 600 N N . THR A 1 82 ? -5.913 19.148 16.369 1.00 93.25 82 THR A N 1
ATOM 601 C CA . THR A 1 82 ? -6.806 19.469 17.486 1.00 93.25 82 THR A CA 1
ATOM 602 C C . THR A 1 82 ? -7.101 18.252 18.367 1.00 93.25 82 THR A C 1
ATOM 604 O O . THR A 1 82 ? -7.341 17.137 17.897 1.00 93.25 82 THR A O 1
ATOM 607 N N . ASP A 1 83 ? -7.184 18.465 19.681 1.00 93.44 83 ASP A N 1
ATOM 608 C CA . ASP A 1 83 ? -7.558 17.409 20.632 1.00 93.44 83 ASP A CA 1
ATOM 609 C C . ASP A 1 83 ? -8.963 16.841 20.370 1.00 93.44 83 ASP A C 1
ATOM 611 O O . ASP A 1 83 ? -9.217 15.653 20.586 1.00 93.44 83 ASP A O 1
ATOM 615 N N . THR A 1 84 ? -9.891 17.679 19.899 1.00 94.75 84 THR A N 1
ATOM 616 C CA . THR A 1 84 ? -11.254 17.253 19.552 1.00 94.75 84 THR A CA 1
ATOM 617 C C . THR A 1 84 ? -11.248 16.289 18.372 1.00 94.75 84 THR A C 1
ATOM 619 O O . THR A 1 84 ? -11.863 15.227 18.474 1.00 94.75 84 THR A O 1
ATOM 622 N N . ALA A 1 85 ? -10.503 16.604 17.310 1.00 93.25 85 ALA A N 1
ATOM 623 C CA . ALA A 1 85 ? -10.309 15.703 16.182 1.00 93.25 85 ALA A CA 1
ATOM 624 C C . ALA A 1 85 ? -9.692 14.374 16.609 1.00 93.25 85 ALA A C 1
ATOM 626 O O . ALA A 1 85 ? -10.209 13.312 16.255 1.00 93.25 85 ALA A O 1
ATOM 627 N N . ARG A 1 86 ? -8.631 14.416 17.429 1.00 93.88 86 ARG A N 1
ATOM 628 C CA . ARG A 1 86 ? -8.000 13.195 17.943 1.00 93.88 86 ARG A CA 1
ATOM 629 C C . ARG A 1 86 ? -9.020 12.325 18.676 1.00 93.88 86 ARG A C 1
ATOM 631 O O . ARG A 1 86 ? -9.117 11.137 18.392 1.00 93.88 86 ARG A O 1
ATOM 638 N N . ARG A 1 87 ? -9.836 12.900 19.569 1.00 95.38 87 ARG A N 1
ATOM 639 C CA . ARG A 1 87 ? -10.895 12.159 20.283 1.00 95.38 87 ARG A CA 1
ATOM 640 C C . ARG A 1 87 ? -11.940 11.555 19.345 1.00 95.38 87 ARG A C 1
ATOM 642 O O . ARG A 1 87 ? -12.379 10.434 19.586 1.00 95.38 87 ARG A O 1
ATOM 649 N N . GLN A 1 88 ? -12.347 12.269 18.297 1.00 96.25 88 GLN A N 1
ATOM 650 C CA . GLN A 1 88 ? -13.300 11.754 17.308 1.00 96.25 88 GLN A CA 1
ATOM 651 C C . GLN A 1 88 ? -12.722 10.559 16.546 1.00 96.25 88 GLN A C 1
ATOM 653 O O . GLN A 1 88 ? -13.392 9.538 16.412 1.00 96.25 88 GLN A O 1
ATOM 658 N N . ILE A 1 89 ? -11.463 10.654 16.120 1.00 96.81 89 ILE A N 1
ATOM 659 C CA . ILE A 1 89 ? -10.771 9.561 15.437 1.00 96.81 89 ILE A CA 1
ATOM 660 C C . ILE A 1 89 ? -10.553 8.359 16.352 1.00 96.81 89 ILE A C 1
ATOM 662 O O . ILE A 1 89 ? -10.777 7.234 15.917 1.00 96.81 89 ILE A O 1
ATOM 666 N N . LEU A 1 90 ? -10.199 8.573 17.621 1.00 97.44 90 LEU A N 1
ATOM 667 C CA . LEU A 1 90 ? -10.101 7.487 18.598 1.00 97.44 90 LEU A CA 1
ATOM 668 C C . LEU A 1 90 ? -11.436 6.739 18.733 1.00 97.44 90 LEU A C 1
ATOM 670 O O . LEU A 1 90 ? -11.453 5.517 18.660 1.00 97.44 90 LEU A O 1
ATOM 674 N N . ARG A 1 91 ? -12.565 7.457 18.831 1.00 97.25 91 ARG A N 1
ATOM 675 C CA . ARG A 1 91 ? -13.902 6.832 18.865 1.00 97.25 91 ARG A CA 1
ATOM 676 C C . ARG A 1 91 ? -14.240 6.082 17.581 1.00 97.25 91 ARG A C 1
ATOM 678 O O . ARG A 1 91 ? -14.938 5.076 17.630 1.00 97.25 91 ARG A O 1
ATOM 685 N N . LEU A 1 92 ? -13.779 6.573 16.435 1.00 97.25 92 LEU A N 1
ATOM 686 C CA . LEU A 1 92 ? -13.982 5.892 15.164 1.00 97.25 92 LEU A CA 1
ATOM 687 C C . LEU A 1 92 ? -13.150 4.598 15.099 1.00 97.25 92 LEU A C 1
ATOM 689 O O . LEU A 1 92 ? -13.672 3.558 14.693 1.00 97.25 92 LEU A O 1
ATOM 693 N N . ALA A 1 93 ? -11.900 4.641 15.571 1.00 97.94 93 ALA A N 1
ATOM 694 C CA . ALA A 1 93 ? -10.994 3.494 15.654 1.00 97.94 93 ALA A CA 1
ATOM 695 C C . ALA A 1 93 ? -11.485 2.408 16.628 1.00 97.94 93 ALA A C 1
ATOM 697 O O . ALA A 1 93 ? -11.260 1.224 16.377 1.00 97.94 93 ALA A O 1
ATOM 698 N N . ASP A 1 94 ? -12.228 2.783 17.677 1.00 98.38 94 ASP A N 1
ATOM 699 C CA . ASP A 1 94 ? -12.887 1.834 18.589 1.00 98.38 94 ASP A CA 1
ATOM 700 C C . ASP A 1 94 ? -13.897 0.917 17.854 1.00 98.38 94 ASP A C 1
ATOM 702 O O . ASP A 1 94 ? -14.232 -0.157 18.346 1.00 98.38 94 ASP A O 1
ATOM 706 N N . THR A 1 95 ? -14.369 1.317 16.663 1.00 98.12 95 THR A N 1
ATOM 707 C CA . THR A 1 95 ? -15.325 0.551 15.834 1.00 98.12 95 THR A CA 1
ATOM 708 C C . THR A 1 95 ? -14.719 -0.036 14.561 1.00 98.12 95 THR A C 1
ATOM 710 O O . THR A 1 95 ? -15.441 -0.618 13.756 1.00 98.12 95 THR A O 1
ATOM 713 N N . ALA A 1 96 ? -13.425 0.178 14.330 1.00 98.75 96 ALA A N 1
ATOM 714 C CA . ALA A 1 96 ? -12.752 -0.262 13.118 1.00 98.75 96 ALA A CA 1
ATOM 715 C C . ALA A 1 96 ? -12.159 -1.663 13.284 1.00 98.75 96 ALA A C 1
ATOM 717 O O . ALA A 1 96 ? -11.707 -2.044 14.364 1.00 98.75 96 ALA A O 1
ATOM 718 N N . ASP A 1 97 ? -12.098 -2.406 12.187 1.00 98.88 97 ASP A N 1
ATOM 719 C CA . ASP A 1 97 ? -11.377 -3.672 12.108 1.00 98.88 97 ASP A CA 1
ATOM 720 C C . ASP A 1 97 ? -9.928 -3.471 11.689 1.00 98.88 97 ASP A C 1
ATOM 722 O O . ASP A 1 97 ? -9.036 -4.172 12.169 1.00 98.88 97 ASP A O 1
ATOM 726 N N . VAL A 1 98 ? -9.700 -2.501 10.802 1.00 98.94 98 VAL A N 1
ATOM 727 C CA . VAL A 1 98 ? -8.393 -2.212 10.217 1.00 98.94 98 VAL A CA 1
ATOM 728 C C . VAL A 1 98 ? -8.137 -0.708 10.225 1.00 98.94 98 VAL A C 1
ATOM 730 O O . VAL A 1 98 ? -9.003 0.085 9.857 1.00 98.94 98 VAL A O 1
ATOM 733 N N . VAL A 1 99 ? -6.919 -0.312 10.581 1.00 98.88 99 VAL A N 1
ATOM 734 C CA . VAL A 1 99 ? -6.364 1.015 10.278 1.00 98.88 99 VAL A CA 1
ATOM 735 C C . VAL A 1 99 ? -5.282 0.851 9.218 1.00 98.88 99 VAL A C 1
ATOM 737 O O . VAL A 1 99 ? -4.360 0.063 9.406 1.00 98.88 99 VAL A O 1
ATOM 740 N N . LEU A 1 100 ? -5.388 1.601 8.123 1.00 98.94 100 LEU A N 1
ATOM 741 C CA . LEU A 1 100 ? -4.338 1.767 7.123 1.00 98.94 100 LEU A CA 1
ATOM 742 C C . LEU A 1 100 ? -3.688 3.135 7.310 1.00 98.94 100 LEU A C 1
ATOM 744 O O . LEU A 1 100 ? -4.382 4.151 7.348 1.00 98.94 100 LEU A O 1
ATOM 748 N N . GLU A 1 101 ? -2.363 3.184 7.358 1.00 97.88 101 GLU A N 1
ATOM 749 C CA . GLU A 1 101 ? -1.623 4.444 7.389 1.00 97.88 101 GLU A CA 1
ATOM 750 C C . GLU A 1 101 ? -0.359 4.386 6.526 1.00 97.88 101 GLU A C 1
ATOM 752 O O . GLU A 1 101 ? 0.269 3.335 6.371 1.00 97.88 101 GLU A O 1
ATOM 757 N N . GLY A 1 102 ? -0.036 5.529 5.919 1.00 95.94 102 GLY A N 1
ATOM 758 C CA . GLY A 1 102 ? 1.074 5.693 4.981 1.00 95.94 102 GLY A CA 1
ATOM 759 C C . GLY A 1 102 ? 1.973 6.880 5.323 1.00 95.94 102 GLY A C 1
ATOM 760 O O . GLY A 1 102 ? 2.566 7.477 4.424 1.00 95.94 102 GLY A O 1
ATOM 761 N N . PHE A 1 103 ? 2.004 7.304 6.589 1.00 94.75 103 PHE A N 1
ATOM 762 C CA . PHE A 1 103 ? 2.801 8.454 7.002 1.00 94.75 103 PHE A CA 1
ATOM 763 C C . PHE A 1 103 ? 4.268 8.070 7.216 1.00 94.75 103 PHE A C 1
ATOM 765 O O . PHE A 1 103 ? 4.651 6.902 7.288 1.00 94.75 103 PHE A O 1
ATOM 772 N N . ARG A 1 104 ? 5.131 9.084 7.367 1.00 92.44 104 ARG A N 1
ATOM 773 C CA . ARG A 1 104 ? 6.506 8.841 7.817 1.00 92.44 104 ARG A CA 1
ATOM 774 C C . ARG A 1 104 ? 6.494 8.114 9.173 1.00 92.44 104 ARG A C 1
ATOM 776 O O . ARG A 1 104 ? 5.690 8.489 10.035 1.00 92.44 104 ARG A O 1
ATOM 783 N N . PRO A 1 105 ? 7.418 7.164 9.407 1.00 91.00 105 PRO A N 1
ATOM 784 C CA . PRO A 1 105 ? 7.543 6.488 10.694 1.00 91.00 105 PRO A CA 1
ATOM 785 C C . PRO A 1 105 ? 7.559 7.476 11.875 1.00 91.00 105 PRO A C 1
ATOM 787 O O . PRO A 1 105 ? 8.251 8.499 11.842 1.00 91.00 105 PRO A O 1
ATOM 790 N N . GLY A 1 106 ? 6.759 7.196 12.906 1.00 91.62 106 GLY A N 1
ATOM 791 C CA . GLY A 1 106 ? 6.643 8.031 14.105 1.00 91.62 106 GLY A CA 1
ATOM 792 C C . GLY A 1 106 ? 5.616 9.169 14.026 1.00 91.62 106 GLY A C 1
ATOM 793 O O . GLY A 1 106 ? 5.383 9.834 15.034 1.00 91.62 106 GLY A O 1
ATOM 794 N N . VAL A 1 107 ? 5.012 9.456 12.864 1.00 94.00 107 VAL A N 1
ATOM 795 C CA . VAL A 1 107 ? 3.999 10.528 12.751 1.00 94.00 107 VAL A CA 1
ATOM 796 C C . VAL A 1 107 ? 2.729 10.174 13.523 1.00 94.00 107 VAL A C 1
ATOM 798 O O . VAL A 1 107 ? 2.285 10.980 14.337 1.00 94.00 107 VAL A O 1
ATOM 801 N N . MET A 1 108 ? 2.178 8.976 13.311 1.00 95.81 108 MET A N 1
ATOM 802 C CA . MET A 1 108 ? 0.956 8.533 13.993 1.00 95.81 108 MET A CA 1
ATOM 803 C C . MET A 1 108 ? 1.164 8.418 15.505 1.00 95.81 108 MET A C 1
ATOM 805 O O . MET A 1 108 ? 0.294 8.802 16.282 1.00 95.81 108 MET A O 1
ATOM 809 N N . GLU A 1 109 ? 2.346 7.978 15.939 1.00 95.56 109 GLU A N 1
ATOM 810 C CA . GLU A 1 109 ? 2.742 7.936 17.345 1.00 95.56 109 GLU A CA 1
ATOM 811 C C . GLU A 1 109 ? 2.724 9.334 17.976 1.00 95.56 109 GLU A C 1
ATOM 813 O O . GLU A 1 109 ? 2.093 9.523 19.014 1.00 95.56 109 GLU A O 1
ATOM 818 N N . ARG A 1 110 ? 3.324 10.342 17.321 1.00 94.38 110 ARG A N 1
ATOM 819 C CA . ARG A 1 110 ? 3.287 11.740 17.796 1.00 94.38 110 ARG A CA 1
ATOM 820 C C . ARG A 1 110 ? 1.875 12.324 17.837 1.00 94.38 110 ARG A C 1
ATOM 822 O O . ARG A 1 110 ? 1.609 13.200 18.652 1.00 94.38 110 ARG A O 1
ATOM 829 N N . MET A 1 111 ? 0.976 11.840 16.983 1.00 93.88 111 MET A N 1
ATOM 830 C CA . MET A 1 111 ? -0.438 12.227 16.980 1.00 93.88 111 MET A CA 1
ATOM 831 C C . MET A 1 111 ? -1.272 11.472 18.028 1.00 93.88 111 MET A C 1
ATOM 833 O O . MET A 1 111 ? -2.464 11.739 18.155 1.00 93.88 111 MET A O 1
ATOM 837 N N . GLY A 1 112 ? -0.689 10.526 18.775 1.00 95.12 112 GLY A N 1
ATOM 838 C CA . GLY A 1 112 ? -1.426 9.670 19.712 1.00 95.12 112 GLY A CA 1
ATOM 839 C C . GLY A 1 112 ? -2.357 8.665 19.022 1.00 95.12 112 GLY A C 1
ATOM 840 O O . GLY A 1 112 ? -3.295 8.172 19.641 1.00 95.12 112 GLY A O 1
ATOM 841 N N . LEU A 1 113 ? -2.109 8.384 17.742 1.00 97.00 113 LEU A N 1
ATOM 842 C CA . LEU A 1 113 ? -2.860 7.457 16.891 1.00 97.00 113 LEU A CA 1
ATOM 843 C C . LEU A 1 113 ? -1.991 6.271 16.438 1.00 97.00 113 LEU A C 1
ATOM 845 O O . LEU A 1 113 ? -2.324 5.583 15.481 1.00 97.00 113 LEU A O 1
ATOM 849 N N . GLY A 1 114 ? -0.855 6.047 17.103 1.00 97.06 114 GLY A N 1
ATOM 850 C CA . GLY A 1 114 ? 0.043 4.932 16.814 1.00 97.06 114 GLY A CA 1
ATOM 851 C C . GLY A 1 114 ? -0.543 3.563 17.189 1.00 97.06 114 GLY A C 1
ATOM 852 O O . GLY A 1 114 ? -1.566 3.483 17.878 1.00 97.06 114 GLY A O 1
ATOM 853 N N . PRO A 1 115 ? 0.130 2.469 16.790 1.00 97.25 115 PRO A N 1
ATOM 854 C CA . PRO A 1 115 ? -0.382 1.109 16.950 1.00 97.25 115 PRO A CA 1
ATOM 855 C C . PRO A 1 115 ? -0.670 0.740 18.407 1.00 97.25 115 PRO A C 1
ATOM 857 O O . PRO A 1 115 ? -1.726 0.183 18.690 1.00 97.25 115 PRO A O 1
ATOM 860 N N . GLU A 1 116 ? 0.227 1.079 19.336 1.00 96.31 116 GLU A N 1
ATOM 861 C CA . GLU A 1 116 ? 0.036 0.800 20.766 1.00 96.31 116 GLU A CA 1
ATOM 862 C C . GLU A 1 116 ? -1.185 1.537 21.327 1.00 96.31 116 GLU A C 1
ATOM 864 O O . GLU A 1 116 ? -2.038 0.928 21.969 1.00 96.31 116 GLU A O 1
ATOM 869 N N . ALA A 1 117 ? -1.313 2.832 21.022 1.00 96.06 117 ALA A N 1
ATOM 870 C CA . ALA A 1 117 ? -2.403 3.668 21.515 1.00 96.06 117 ALA A CA 1
ATOM 871 C C . ALA A 1 117 ? -3.774 3.197 21.009 1.00 96.06 117 ALA A C 1
ATOM 873 O O . ALA A 1 117 ? -4.728 3.136 21.785 1.00 96.06 117 ALA A O 1
ATOM 874 N N . LEU A 1 118 ? -3.884 2.843 19.724 1.00 97.81 118 LEU A N 1
ATOM 875 C CA . LEU A 1 118 ? -5.153 2.380 19.161 1.00 97.81 118 LEU A CA 1
ATOM 876 C C . LEU A 1 118 ? -5.504 0.961 19.621 1.00 97.81 118 LEU A C 1
ATOM 878 O O . LEU A 1 118 ? -6.651 0.708 19.985 1.00 97.81 118 LEU A O 1
ATOM 882 N N . ARG A 1 119 ? -4.530 0.043 19.673 1.00 97.56 119 ARG A N 1
ATOM 883 C CA . ARG A 1 119 ? -4.775 -1.352 20.086 1.00 97.56 119 ARG A CA 1
ATOM 884 C C . ARG A 1 119 ? -5.045 -1.494 21.583 1.00 97.56 119 ARG A C 1
ATOM 886 O O . ARG A 1 119 ? -5.790 -2.387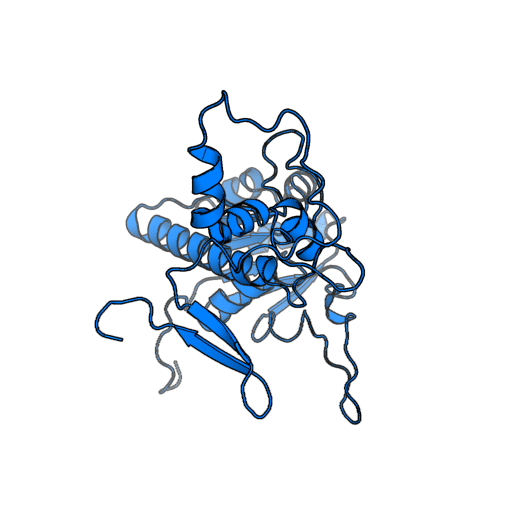 21.971 1.00 97.56 119 ARG A O 1
ATOM 893 N N . ALA A 1 120 ? -4.529 -0.588 22.417 1.00 97.12 120 ALA A N 1
ATOM 894 C CA . ALA A 1 120 ? -4.905 -0.518 23.830 1.00 97.12 120 ALA A CA 1
ATOM 895 C C . ALA A 1 120 ? -6.406 -0.237 24.025 1.00 97.12 120 ALA A C 1
ATOM 897 O O . ALA A 1 120 ? -6.992 -0.664 25.017 1.00 97.12 120 ALA A O 1
ATOM 898 N N . ARG A 1 121 ? -7.037 0.470 23.079 1.00 97.50 121 ARG A N 1
ATOM 899 C CA . ARG A 1 121 ? -8.475 0.777 23.106 1.00 97.50 121 ARG A CA 1
ATOM 900 C C . ARG A 1 121 ? -9.314 -0.274 22.392 1.00 97.50 121 ARG A C 1
ATOM 902 O O . ARG A 1 121 ? -10.388 -0.629 22.866 1.00 97.50 121 ARG A O 1
ATOM 909 N N . ASN A 1 122 ? -8.810 -0.773 21.268 1.00 98.38 122 ASN A N 1
ATOM 910 C CA . ASN A 1 122 ? -9.445 -1.804 20.465 1.00 98.38 122 ASN A CA 1
ATOM 911 C C . ASN A 1 122 ? -8.471 -2.981 20.265 1.00 98.38 122 ASN A C 1
ATOM 913 O O . ASN A 1 122 ? -7.721 -3.004 19.286 1.00 98.38 122 ASN A O 1
ATOM 917 N N . PRO A 1 123 ? -8.491 -3.989 21.158 1.00 97.94 123 PRO A N 1
ATOM 918 C CA . PRO A 1 123 ? -7.586 -5.139 21.083 1.00 97.94 123 PRO A CA 1
ATOM 919 C C . PRO A 1 123 ? -7.771 -6.015 19.836 1.00 97.94 123 PRO A C 1
ATOM 921 O O . PRO A 1 123 ? -6.910 -6.840 19.542 1.00 97.94 123 PRO A O 1
ATOM 924 N N . LYS A 1 124 ? -8.884 -5.855 19.103 1.00 98.12 124 LYS A N 1
ATOM 925 C CA . LYS A 1 124 ? -9.173 -6.575 17.852 1.00 98.12 124 LYS A CA 1
ATOM 926 C C . LYS A 1 124 ? -8.725 -5.807 16.603 1.00 98.12 124 LYS A C 1
ATOM 928 O O . LYS A 1 124 ? -8.888 -6.318 15.492 1.00 98.12 124 LYS A O 1
ATOM 933 N N . LEU A 1 125 ? -8.183 -4.599 16.767 1.00 98.81 125 LEU A N 1
ATOM 934 C CA . LEU A 1 125 ? -7.763 -3.750 15.661 1.00 98.81 125 LEU A CA 1
ATOM 935 C C . LEU A 1 125 ? -6.494 -4.289 15.001 1.00 98.81 125 LEU A C 1
ATOM 937 O O . LEU A 1 125 ? -5.451 -4.418 15.647 1.00 98.81 125 LEU A O 1
ATOM 941 N N . ILE A 1 126 ? -6.571 -4.523 13.695 1.00 98.94 126 ILE A N 1
ATOM 942 C CA . ILE A 1 126 ? -5.394 -4.725 12.854 1.00 98.94 126 ILE A CA 1
ATOM 943 C C . ILE A 1 126 ? -4.840 -3.354 12.483 1.00 98.94 126 ILE A C 1
ATOM 945 O O . ILE A 1 126 ? -5.558 -2.495 11.966 1.00 98.94 126 ILE A O 1
ATOM 949 N N . TYR A 1 127 ? -3.552 -3.147 12.730 1.00 98.88 127 TYR A N 1
ATOM 950 C CA . TYR A 1 127 ? -2.880 -1.898 12.388 1.00 98.88 127 TYR A CA 1
ATOM 951 C C . TYR A 1 127 ? -1.918 -2.136 11.229 1.00 98.88 127 TYR A C 1
ATOM 953 O O . TYR A 1 127 ? -0.957 -2.887 11.369 1.00 98.88 127 TYR A O 1
ATOM 961 N N . ALA A 1 128 ? -2.149 -1.494 10.090 1.00 98.75 128 ALA A N 1
ATOM 962 C CA . ALA A 1 128 ? -1.363 -1.677 8.882 1.00 98.75 128 ALA A CA 1
ATOM 963 C C . ALA A 1 128 ? -0.593 -0.408 8.520 1.00 98.75 128 ALA A C 1
ATOM 965 O O . ALA A 1 128 ? -1.178 0.631 8.212 1.00 98.75 128 ALA A O 1
ATOM 966 N N . ARG A 1 129 ? 0.736 -0.516 8.526 1.00 98.25 129 ARG A N 1
ATOM 967 C CA . ARG A 1 129 ? 1.660 0.565 8.177 1.00 98.25 129 ARG A CA 1
ATOM 968 C C . ARG A 1 129 ? 2.316 0.299 6.833 1.00 98.25 129 ARG A C 1
ATOM 970 O O . ARG A 1 129 ? 2.975 -0.725 6.649 1.00 98.25 129 ARG A O 1
ATOM 977 N N . LEU A 1 130 ? 2.216 1.276 5.943 1.00 98.44 130 LEU A N 1
ATOM 978 C CA . LEU A 1 130 ? 2.984 1.355 4.712 1.00 98.44 130 LEU A CA 1
ATOM 979 C C . LEU A 1 130 ? 4.012 2.480 4.819 1.00 98.44 130 LEU A C 1
ATOM 981 O O . LEU A 1 130 ? 3.696 3.589 5.234 1.00 98.44 130 LEU A O 1
ATOM 985 N N . SER A 1 131 ? 5.252 2.219 4.423 1.00 97.56 131 SER A N 1
ATOM 986 C CA . SER A 1 131 ? 6.285 3.258 4.368 1.00 97.56 131 SER A CA 1
ATOM 987 C C . SER A 1 131 ? 7.231 3.032 3.196 1.00 97.56 131 SER A C 1
ATOM 989 O O . SER A 1 131 ? 7.297 1.935 2.648 1.00 97.56 131 SER A O 1
ATOM 991 N N . ALA A 1 132 ? 7.995 4.057 2.819 1.00 97.12 132 ALA A N 1
ATOM 992 C CA . ALA A 1 132 ? 8.952 3.937 1.722 1.00 97.12 132 ALA A CA 1
ATOM 993 C C . ALA A 1 132 ? 10.046 2.892 2.021 1.00 97.12 132 ALA A C 1
ATOM 995 O O . ALA A 1 132 ? 10.275 1.993 1.219 1.00 97.12 132 ALA A O 1
ATOM 996 N N . PHE A 1 133 ? 10.668 2.971 3.203 1.00 97.38 133 PHE A N 1
ATOM 997 C CA . PHE A 1 133 ? 11.861 2.188 3.566 1.00 97.38 133 PHE A CA 1
ATOM 998 C C . PHE A 1 133 ? 11.705 1.389 4.878 1.00 97.38 133 PHE A C 1
ATOM 1000 O O . PHE A 1 133 ? 12.687 1.017 5.514 1.00 97.38 133 PHE A O 1
ATOM 1007 N N . GLY A 1 134 ? 10.472 1.169 5.342 1.00 93.12 134 GLY A N 1
ATOM 1008 C CA . GLY A 1 134 ? 10.154 0.295 6.480 1.00 93.12 134 GLY A CA 1
ATOM 1009 C C . GLY A 1 134 ? 10.272 0.925 7.873 1.00 93.12 134 GLY A C 1
ATOM 1010 O O . GLY A 1 134 ? 9.667 0.417 8.816 1.00 93.12 134 GLY A O 1
ATOM 1011 N N . GLY A 1 135 ? 11.014 2.025 8.037 1.00 89.00 135 GLY A N 1
ATOM 1012 C CA . GLY A 1 135 ? 11.228 2.659 9.347 1.00 89.00 135 GLY A CA 1
ATOM 1013 C C . GLY A 1 135 ? 12.193 1.911 10.270 1.00 89.00 135 GLY A C 1
ATOM 1014 O O . GLY A 1 135 ? 12.349 2.302 11.424 1.00 89.00 135 GLY A O 1
ATOM 1015 N N . ASN A 1 136 ? 12.846 0.859 9.773 1.00 88.62 136 ASN A N 1
ATOM 1016 C CA . ASN A 1 136 ? 13.829 0.094 10.529 1.00 88.62 136 ASN A CA 1
ATOM 1017 C C . ASN A 1 136 ? 15.212 0.752 10.386 1.00 88.62 136 ASN A C 1
ATOM 1019 O O . ASN A 1 136 ? 15.705 0.950 9.275 1.00 88.62 136 ASN A O 1
ATOM 1023 N N . GLY A 1 137 ? 15.846 1.084 11.512 1.00 82.81 137 GLY A N 1
ATOM 1024 C CA . GLY A 1 137 ? 17.178 1.691 11.530 1.00 82.81 137 GLY A CA 1
ATOM 1025 C C . GLY A 1 137 ? 17.239 3.126 10.971 1.00 82.81 137 GLY A C 1
ATOM 1026 O O . GLY A 1 137 ? 16.222 3.716 10.598 1.00 82.81 137 GLY A O 1
ATOM 1027 N N . PRO A 1 138 ? 18.442 3.723 10.909 1.00 84.38 138 PRO A N 1
ATOM 1028 C CA . PRO A 1 138 ? 18.620 5.142 10.585 1.00 84.38 138 PRO A CA 1
ATOM 1029 C C . PRO A 1 138 ? 18.248 5.499 9.138 1.00 84.38 138 PRO A C 1
ATOM 1031 O O . PRO A 1 138 ? 17.793 6.611 8.879 1.00 84.38 138 PRO A O 1
ATOM 1034 N N . HIS A 1 139 ? 18.391 4.566 8.193 1.00 86.88 139 HIS A N 1
ATOM 1035 C CA . HIS A 1 139 ? 18.087 4.809 6.777 1.00 86.88 139 HIS A CA 1
ATOM 1036 C C . HIS A 1 139 ? 16.604 4.629 6.426 1.00 86.88 139 HIS A C 1
ATOM 1038 O O . HIS A 1 139 ? 16.164 5.136 5.389 1.00 86.88 139 HIS A O 1
ATOM 1044 N N . GLY A 1 140 ? 15.840 3.954 7.293 1.00 89.25 140 GLY A N 1
ATOM 1045 C CA . GLY A 1 140 ? 14.444 3.586 7.061 1.00 89.25 140 GLY A CA 1
ATOM 1046 C C . GLY A 1 140 ? 13.424 4.697 7.332 1.00 89.25 140 GLY A C 1
ATOM 1047 O O . GLY A 1 140 ? 12.261 4.559 6.961 1.00 89.25 140 GLY A O 1
ATOM 1048 N N . THR A 1 141 ? 13.823 5.794 7.984 1.00 90.69 141 THR A N 1
ATOM 1049 C CA . THR A 1 141 ? 12.908 6.861 8.444 1.00 90.69 141 THR A CA 1
ATOM 1050 C C . THR A 1 141 ? 12.649 7.958 7.407 1.00 90.69 141 THR A C 1
ATOM 1052 O O . THR A 1 141 ? 11.790 8.821 7.614 1.00 90.69 141 THR A O 1
ATOM 1055 N N . ARG A 1 142 ? 13.378 7.940 6.284 1.00 92.81 142 ARG A N 1
ATOM 1056 C CA . ARG A 1 142 ? 13.260 8.941 5.217 1.00 92.81 142 ARG A CA 1
ATOM 1057 C C . ARG A 1 142 ? 11.895 8.857 4.518 1.00 92.81 142 ARG A C 1
ATOM 1059 O O . ARG A 1 142 ? 11.363 7.759 4.346 1.00 92.81 142 ARG A O 1
ATOM 1066 N N . PRO A 1 143 ? 11.325 9.993 4.071 1.00 91.75 143 PRO A N 1
ATOM 1067 C CA . PRO A 1 143 ? 10.226 9.957 3.114 1.00 91.75 143 PRO A CA 1
ATOM 1068 C C . PRO A 1 143 ? 10.703 9.383 1.776 1.00 91.75 143 PRO A C 1
ATOM 1070 O O . PRO A 1 143 ? 11.876 9.500 1.423 1.00 91.75 143 PRO A O 1
ATOM 1073 N N . GLY A 1 144 ? 9.772 8.829 1.010 1.00 93.06 144 GLY A N 1
ATOM 1074 C CA . GLY A 1 144 ? 10.027 8.374 -0.348 1.00 93.06 144 GLY A CA 1
ATOM 1075 C C . GLY A 1 144 ? 8.748 8.379 -1.170 1.00 93.06 144 GLY A C 1
ATOM 1076 O O . GLY A 1 144 ? 7.645 8.369 -0.626 1.00 93.06 144 GLY A O 1
ATOM 1077 N N . VAL A 1 145 ? 8.932 8.421 -2.482 1.00 95.25 145 VAL A N 1
ATOM 1078 C CA . VAL A 1 145 ? 7.889 8.264 -3.501 1.00 95.25 145 VAL A CA 1
ATOM 1079 C C . VAL A 1 145 ? 8.334 7.171 -4.467 1.00 95.25 145 VAL A C 1
ATOM 1081 O O . VAL A 1 145 ? 9.532 6.885 -4.533 1.00 95.25 145 VAL A O 1
ATOM 1084 N N . ASP A 1 146 ? 7.397 6.597 -5.220 1.00 97.75 146 ASP A N 1
ATOM 1085 C CA . ASP A 1 146 ? 7.622 5.487 -6.160 1.00 97.75 146 ASP A CA 1
ATOM 1086 C C . ASP A 1 146 ? 8.939 5.595 -6.942 1.00 97.75 146 ASP A C 1
ATOM 1088 O O . ASP A 1 146 ? 9.807 4.737 -6.804 1.00 97.75 146 ASP A O 1
ATOM 1092 N N . LEU A 1 147 ? 9.139 6.713 -7.649 1.00 97.06 147 LEU A N 1
ATOM 1093 C CA . LEU A 1 147 ? 10.331 6.969 -8.458 1.00 97.06 147 LEU A CA 1
ATOM 1094 C C . LEU A 1 147 ? 11.639 6.837 -7.664 1.00 97.06 147 LEU A C 1
ATOM 1096 O O . LEU A 1 147 ? 12.595 6.219 -8.131 1.00 97.06 147 LEU A O 1
ATOM 1100 N N . MET A 1 148 ? 11.691 7.439 -6.473 1.00 96.75 148 MET A N 1
ATOM 1101 C CA . MET A 1 148 ? 12.889 7.429 -5.631 1.00 96.75 148 MET A CA 1
ATOM 1102 C C . MET A 1 148 ? 13.164 6.026 -5.101 1.00 96.75 148 MET A C 1
ATOM 1104 O O . MET A 1 148 ? 14.303 5.572 -5.138 1.00 96.75 148 MET A O 1
ATOM 1108 N N . VAL A 1 149 ? 12.119 5.337 -4.634 1.00 98.06 149 VAL A N 1
ATOM 1109 C CA . VAL A 1 149 ? 12.244 3.986 -4.080 1.00 98.06 149 VAL A CA 1
ATOM 1110 C C . VAL A 1 149 ? 12.655 2.994 -5.166 1.00 98.06 149 VAL A C 1
ATOM 1112 O O . VAL A 1 149 ? 13.568 2.208 -4.942 1.00 98.06 149 VAL A O 1
ATOM 1115 N N . ALA A 1 150 ? 12.043 3.060 -6.351 1.00 98.19 150 ALA A N 1
ATOM 1116 C CA . ALA A 1 150 ? 12.396 2.223 -7.495 1.00 98.19 150 ALA A CA 1
ATOM 1117 C C . ALA A 1 150 ? 13.861 2.423 -7.909 1.00 98.19 150 ALA A C 1
ATOM 1119 O O . ALA A 1 150 ? 14.600 1.453 -8.092 1.00 98.19 150 ALA A O 1
ATOM 1120 N N . ALA A 1 151 ? 14.297 3.683 -8.019 1.00 97.44 151 ALA A N 1
ATOM 1121 C CA . ALA A 1 151 ? 15.671 4.008 -8.378 1.00 97.44 151 ALA A CA 1
ATOM 1122 C C . ALA A 1 151 ? 16.674 3.527 -7.320 1.00 97.44 151 ALA A C 1
ATOM 1124 O O . ALA A 1 151 ? 17.672 2.901 -7.674 1.00 97.44 151 ALA A O 1
ATOM 1125 N N . GLU A 1 152 ? 16.396 3.766 -6.035 1.00 97.75 152 GLU A N 1
ATOM 1126 C CA . GLU A 1 152 ? 17.259 3.337 -4.929 1.00 97.75 152 GLU A CA 1
ATOM 1127 C C . GLU A 1 152 ? 17.309 1.805 -4.796 1.00 97.75 152 GLU A C 1
ATOM 1129 O O . GLU A 1 152 ? 18.362 1.250 -4.500 1.00 97.75 152 GLU A O 1
ATOM 1134 N N . ALA A 1 153 ? 16.213 1.104 -5.106 1.00 97.62 153 ALA A N 1
ATOM 1135 C CA . ALA A 1 153 ? 16.156 -0.358 -5.148 1.00 97.62 153 ALA A CA 1
ATOM 1136 C C . ALA A 1 153 ? 16.848 -0.977 -6.380 1.00 97.62 153 ALA A C 1
ATOM 1138 O O . ALA A 1 153 ? 16.846 -2.199 -6.528 1.00 97.62 153 ALA A O 1
ATOM 1139 N N . GLY A 1 154 ? 17.417 -0.167 -7.280 1.00 97.44 154 GLY A N 1
ATOM 1140 C CA . GLY A 1 154 ? 18.178 -0.641 -8.436 1.00 97.44 154 GLY A CA 1
ATOM 1141 C C . GLY A 1 154 ? 17.356 -0.915 -9.697 1.00 97.44 154 GLY A C 1
ATOM 1142 O O . GLY A 1 154 ? 17.915 -1.442 -10.660 1.00 97.44 154 GLY A O 1
ATOM 1143 N N . MET A 1 155 ? 16.084 -0.499 -9.764 1.00 97.62 155 MET A N 1
ATOM 1144 C CA . MET A 1 155 ? 15.214 -0.780 -10.920 1.00 97.62 155 MET A CA 1
ATOM 1145 C C . MET A 1 155 ? 15.639 -0.080 -12.214 1.00 97.62 155 MET A C 1
ATOM 1147 O O . MET A 1 155 ? 15.059 -0.355 -13.253 1.00 97.62 155 MET A O 1
ATOM 1151 N N . THR A 1 156 ? 16.639 0.804 -12.187 1.00 95.75 156 THR A N 1
ATOM 1152 C CA . THR A 1 156 ? 17.213 1.432 -13.391 1.00 95.75 156 THR A CA 1
ATOM 1153 C C . THR A 1 156 ? 18.339 0.600 -14.023 1.00 95.75 156 THR A C 1
ATOM 1155 O O . THR A 1 156 ? 18.838 0.925 -15.104 1.00 95.75 156 THR A O 1
ATOM 1158 N N . THR A 1 157 ? 18.756 -0.484 -13.361 1.00 93.69 157 THR A N 1
ATOM 1159 C CA . THR A 1 157 ? 19.895 -1.318 -13.764 1.00 93.69 157 THR A CA 1
ATOM 1160 C C . THR A 1 157 ? 19.653 -2.005 -15.104 1.00 93.69 157 THR A C 1
ATOM 1162 O O . THR A 1 157 ? 18.626 -2.634 -15.328 1.00 93.69 157 THR A O 1
ATOM 1165 N N . GLY A 1 158 ? 20.649 -1.949 -15.992 1.00 88.56 158 GLY A N 1
ATOM 1166 C CA . GLY A 1 158 ? 20.654 -2.727 -17.236 1.00 88.56 158 GLY A CA 1
ATOM 1167 C C . GLY A 1 158 ? 19.818 -2.146 -18.380 1.00 88.56 158 GLY A C 1
ATOM 1168 O O . GLY A 1 158 ? 19.761 -2.767 -19.438 1.00 88.56 158 GLY A O 1
ATOM 1169 N N . MET A 1 159 ? 19.233 -0.959 -18.207 1.00 91.81 159 MET A N 1
ATOM 1170 C CA . MET A 1 159 ? 18.412 -0.289 -19.218 1.00 91.81 159 MET A CA 1
ATOM 1171 C C . MET A 1 159 ? 19.128 0.956 -19.772 1.00 91.81 159 MET A C 1
ATOM 1173 O O . MET A 1 159 ? 19.079 2.016 -19.145 1.00 91.81 159 MET A O 1
ATOM 1177 N N . PRO A 1 160 ? 19.838 0.846 -20.910 1.00 91.00 160 PRO A N 1
ATOM 1178 C CA . PRO A 1 160 ? 20.535 1.981 -21.506 1.00 91.00 160 PRO A CA 1
ATOM 1179 C C . PRO A 1 160 ? 19.557 2.986 -22.128 1.00 91.00 160 PRO A C 1
ATOM 1181 O O . PRO A 1 160 ? 18.579 2.591 -22.762 1.00 91.00 160 PRO A O 1
ATOM 1184 N N . THR A 1 161 ? 19.874 4.277 -22.025 1.00 92.19 161 THR A N 1
ATOM 1185 C CA . THR A 1 161 ? 19.153 5.362 -22.708 1.00 92.19 161 THR A CA 1
ATOM 1186 C C . THR A 1 161 ? 20.057 6.069 -23.725 1.00 92.19 161 THR A C 1
ATOM 1188 O O . THR A 1 161 ? 21.284 6.035 -23.584 1.00 92.19 161 THR A O 1
ATOM 1191 N N . PRO A 1 162 ? 19.489 6.750 -24.740 1.00 92.56 162 PRO A N 1
ATOM 1192 C CA . PRO A 1 162 ? 20.275 7.517 -25.710 1.00 92.56 162 PRO A CA 1
ATOM 1193 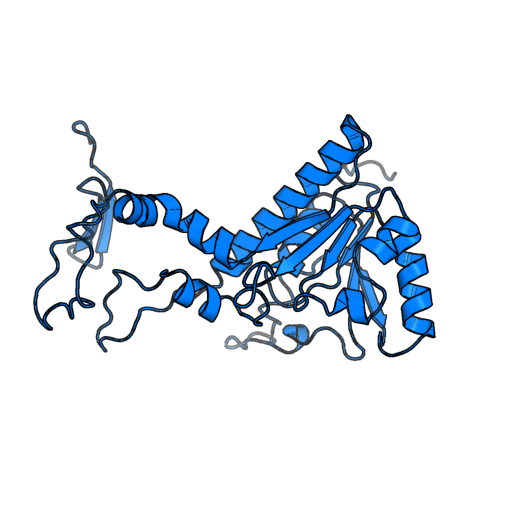C C . PRO A 1 162 ? 21.144 8.621 -25.090 1.00 92.56 162 PRO A C 1
ATOM 1195 O O . PRO A 1 162 ? 22.204 8.931 -25.623 1.00 92.56 162 PRO A O 1
ATOM 1198 N N . ASP A 1 163 ? 20.707 9.210 -23.973 1.00 93.19 163 ASP A N 1
ATOM 1199 C CA . ASP A 1 163 ? 21.408 10.292 -23.271 1.00 93.19 163 ASP A CA 1
ATOM 1200 C C . ASP A 1 163 ? 22.291 9.806 -22.105 1.00 93.19 163 ASP A C 1
ATOM 1202 O O . ASP A 1 163 ? 22.870 10.621 -21.388 1.00 93.19 163 ASP A O 1
ATOM 1206 N N . GLY A 1 164 ? 22.401 8.487 -21.906 1.00 91.69 164 GLY A N 1
ATOM 1207 C CA . GLY A 1 164 ? 23.239 7.864 -20.879 1.00 91.69 164 GLY A CA 1
ATOM 1208 C C . GLY A 1 164 ? 22.723 7.993 -19.441 1.00 91.69 164 GLY A C 1
ATOM 1209 O O . GLY A 1 164 ? 23.406 7.553 -18.514 1.00 91.69 164 GLY A O 1
ATOM 1210 N N . LYS A 1 165 ? 21.542 8.581 -19.226 1.00 93.62 165 LYS A N 1
ATOM 1211 C CA . LYS A 1 165 ? 20.914 8.660 -17.901 1.00 93.62 165 LYS A CA 1
ATOM 1212 C C . LYS A 1 165 ? 20.297 7.315 -17.494 1.00 93.62 165 LYS A C 1
ATOM 1214 O O . LYS A 1 165 ? 19.964 6.502 -18.351 1.00 93.62 165 LYS A O 1
ATOM 1219 N N . PRO A 1 166 ? 20.090 7.061 -16.190 1.00 93.81 166 PRO A N 1
ATOM 1220 C CA . PRO A 1 166 ? 19.313 5.905 -15.757 1.00 93.81 166 PRO A CA 1
ATOM 1221 C C . PRO A 1 166 ? 17.889 5.941 -16.339 1.00 93.81 166 PRO A C 1
ATOM 1223 O O . PRO A 1 166 ? 17.194 6.951 -16.210 1.00 93.81 166 PRO A O 1
ATOM 1226 N N . GLN A 1 167 ? 17.444 4.844 -16.963 1.00 95.44 167 GLN A N 1
ATOM 1227 C CA . GLN A 1 167 ? 16.074 4.726 -17.472 1.00 95.44 167 GLN A CA 1
ATOM 1228 C C . GLN A 1 167 ? 15.073 4.785 -16.316 1.00 95.44 167 GLN A C 1
ATOM 1230 O O . GLN A 1 167 ? 15.183 4.034 -15.349 1.00 95.44 167 GLN A O 1
ATOM 1235 N N . ILE A 1 168 ? 14.057 5.634 -16.459 1.00 96.19 168 ILE A N 1
ATOM 1236 C CA . ILE A 1 168 ? 12.943 5.729 -15.517 1.00 96.19 168 ILE A CA 1
ATOM 1237 C C . ILE A 1 168 ? 11.752 4.927 -16.047 1.00 96.19 168 ILE A C 1
ATOM 1239 O O . ILE A 1 168 ? 11.376 5.070 -17.212 1.00 96.19 168 ILE A O 1
ATOM 1243 N N . ILE A 1 169 ? 11.154 4.088 -15.199 1.00 96.38 169 ILE A N 1
ATOM 1244 C CA . ILE A 1 169 ? 9.923 3.353 -15.519 1.00 96.38 169 ILE A CA 1
ATOM 1245 C C . ILE A 1 169 ? 8.755 4.360 -15.502 1.00 96.38 169 ILE A C 1
ATOM 1247 O O . ILE A 1 169 ? 8.564 5.034 -14.491 1.00 96.38 169 ILE A O 1
ATOM 1251 N N . PRO A 1 170 ? 7.977 4.517 -16.592 1.00 96.19 170 PRO A N 1
ATOM 1252 C CA . PRO A 1 170 ? 7.046 5.642 -16.754 1.00 96.19 170 PRO A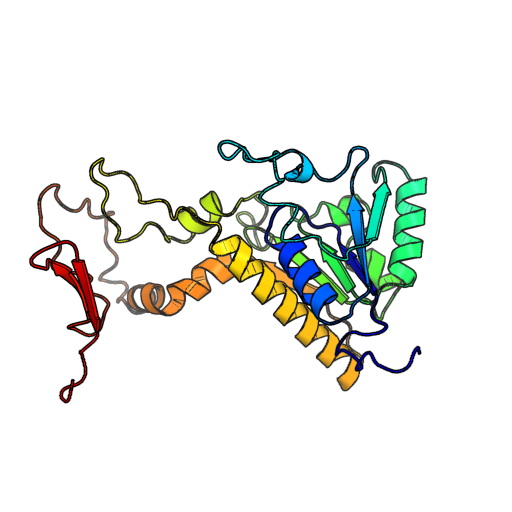 CA 1
ATOM 1253 C C . PRO A 1 170 ? 5.682 5.441 -16.067 1.00 96.19 170 PRO A C 1
ATOM 1255 O O . PRO A 1 170 ? 4.706 6.101 -16.415 1.00 96.19 170 PRO A O 1
ATOM 1258 N N . PHE A 1 171 ? 5.591 4.517 -15.114 1.00 96.62 171 PHE A N 1
ATOM 1259 C CA . PHE A 1 171 ? 4.385 4.219 -14.343 1.00 96.62 171 PHE A CA 1
ATOM 1260 C C . PHE A 1 171 ? 4.769 3.800 -12.923 1.00 96.62 171 PHE A C 1
ATOM 1262 O O . PHE A 1 171 ? 5.891 3.352 -12.693 1.00 96.62 171 PHE A O 1
ATOM 1269 N N . GLN A 1 172 ? 3.830 3.923 -11.981 1.00 97.88 172 GLN A N 1
ATOM 1270 C CA . GLN A 1 172 ? 4.084 3.702 -10.555 1.00 97.88 172 GLN A CA 1
ATOM 1271 C C . GLN A 1 172 ? 4.113 2.206 -10.202 1.00 97.88 172 GLN A C 1
ATOM 1273 O O . GLN A 1 172 ? 3.191 1.671 -9.581 1.00 97.88 172 GLN A O 1
ATOM 1278 N N . LEU A 1 173 ? 5.132 1.495 -10.688 1.00 98.56 173 LEU A N 1
ATOM 1279 C CA . LEU A 1 173 ? 5.291 0.052 -10.497 1.00 98.56 173 LEU A CA 1
ATOM 1280 C C . LEU A 1 173 ? 5.330 -0.318 -9.010 1.00 98.56 173 LEU A C 1
ATOM 1282 O O . LEU A 1 173 ? 4.648 -1.254 -8.588 1.00 98.56 173 LEU A O 1
ATOM 1286 N N . VAL A 1 174 ? 6.129 0.406 -8.228 1.00 98.69 174 VAL A N 1
ATOM 1287 C CA . VAL A 1 174 ? 6.381 0.084 -6.825 1.00 98.69 174 VAL A CA 1
ATOM 1288 C C . VAL A 1 174 ? 5.164 0.429 -5.980 1.00 98.69 174 VAL A C 1
ATOM 1290 O O . VAL A 1 174 ? 4.784 -0.389 -5.144 1.00 98.69 174 VAL A O 1
ATOM 1293 N N . ASP A 1 175 ? 4.507 1.567 -6.211 1.00 98.56 175 ASP A N 1
ATOM 1294 C CA . ASP A 1 175 ? 3.286 1.915 -5.479 1.00 98.56 175 ASP A CA 1
ATOM 1295 C C . ASP A 1 175 ? 2.178 0.889 -5.731 1.00 98.56 175 ASP A C 1
ATOM 1297 O O . ASP A 1 175 ? 1.571 0.392 -4.781 1.00 98.56 175 ASP A O 1
ATOM 1301 N N . ASN A 1 176 ? 1.924 0.547 -6.999 1.00 98.81 176 ASN A N 1
ATOM 1302 C CA . ASN A 1 176 ? 0.847 -0.377 -7.352 1.00 98.81 176 ASN A CA 1
ATOM 1303 C C . ASN A 1 176 ? 1.097 -1.777 -6.773 1.00 98.81 176 ASN A C 1
ATOM 1305 O O . ASN A 1 176 ? 0.206 -2.367 -6.160 1.00 98.81 176 ASN A O 1
ATOM 1309 N N . ALA A 1 177 ? 2.325 -2.291 -6.894 1.00 98.88 177 ALA A N 1
ATOM 1310 C CA . ALA A 1 177 ? 2.694 -3.562 -6.279 1.00 98.88 177 ALA A CA 1
ATOM 1311 C C . ALA A 1 177 ? 2.575 -3.504 -4.747 1.00 98.88 177 ALA A C 1
ATOM 1313 O O . ALA A 1 177 ? 2.007 -4.408 -4.134 1.00 98.88 177 ALA A O 1
ATOM 1314 N N . SER A 1 178 ? 3.043 -2.419 -4.125 1.00 98.88 178 SER A N 1
ATOM 1315 C CA . SER A 1 178 ? 2.997 -2.250 -2.669 1.00 98.88 178 SER A CA 1
ATOM 1316 C C . SER A 1 178 ? 1.571 -2.169 -2.135 1.00 98.88 178 SER A C 1
ATOM 1318 O O . SER A 1 178 ? 1.298 -2.715 -1.069 1.00 98.88 178 SER A O 1
ATOM 1320 N N . GLY A 1 179 ? 0.647 -1.546 -2.871 1.00 98.81 179 GLY A N 1
ATOM 1321 C CA . GLY A 1 179 ? -0.768 -1.512 -2.502 1.00 98.81 179 GLY A CA 1
ATOM 1322 C C . GLY A 1 179 ? -1.403 -2.902 -2.485 1.00 98.81 179 GLY A C 1
ATOM 1323 O O . GLY A 1 179 ? -2.093 -3.255 -1.527 1.00 98.81 179 GLY A O 1
ATOM 1324 N N . HIS A 1 180 ? -1.101 -3.737 -3.482 1.00 98.94 180 HIS A N 1
ATOM 1325 C CA . HIS A 1 180 ? -1.547 -5.131 -3.485 1.00 98.94 180 HIS A CA 1
ATOM 1326 C C . HIS A 1 180 ? -0.903 -5.961 -2.367 1.00 98.94 180 HIS A C 1
ATOM 1328 O O . HIS A 1 180 ? -1.607 -6.721 -1.704 1.00 98.94 180 HIS A O 1
ATOM 1334 N N . VAL A 1 181 ? 0.395 -5.785 -2.098 1.00 98.94 181 VAL A N 1
ATOM 1335 C CA . VAL A 1 181 ? 1.082 -6.470 -0.987 1.00 98.94 181 VAL A CA 1
ATOM 1336 C C . VAL A 1 181 ? 0.519 -6.037 0.372 1.00 98.94 181 VAL A C 1
ATOM 1338 O O . VAL A 1 181 ? 0.329 -6.874 1.253 1.00 98.94 181 VAL A O 1
ATOM 1341 N N . LEU A 1 182 ? 0.184 -4.756 0.548 1.00 98.94 182 LEU A N 1
ATOM 1342 C CA . LEU A 1 182 ? -0.459 -4.258 1.766 1.00 98.94 182 LEU A CA 1
ATOM 1343 C C . LEU A 1 182 ? -1.859 -4.850 1.947 1.00 98.94 182 LEU A C 1
ATOM 1345 O O . LEU A 1 182 ? -2.176 -5.321 3.037 1.00 98.94 182 LEU A O 1
ATOM 1349 N N . ALA A 1 183 ? -2.676 -4.885 0.891 1.00 98.94 183 ALA A N 1
ATOM 1350 C CA . ALA A 1 183 ? -3.979 -5.545 0.941 1.00 98.94 183 ALA A CA 1
ATOM 1351 C C . ALA A 1 183 ? -3.841 -7.042 1.268 1.00 98.94 183 ALA A C 1
ATOM 1353 O O . ALA A 1 183 ? -4.567 -7.550 2.119 1.00 98.94 183 ALA A O 1
ATOM 1354 N N . GLN A 1 184 ? -2.868 -7.736 0.667 1.00 98.94 184 GLN A N 1
ATOM 1355 C CA . GLN A 1 184 ? -2.563 -9.136 0.971 1.00 98.94 184 GLN A CA 1
ATOM 1356 C C . GLN A 1 184 ? -2.204 -9.330 2.452 1.00 98.94 184 GLN A C 1
ATOM 1358 O O . GLN A 1 184 ? -2.739 -10.231 3.097 1.00 98.94 184 GLN A O 1
ATOM 1363 N N . ALA A 1 185 ? -1.331 -8.485 3.007 1.00 98.88 185 ALA A N 1
ATOM 1364 C CA . ALA A 1 185 ? -0.957 -8.535 4.419 1.00 98.88 185 ALA A CA 1
ATOM 1365 C C . ALA A 1 185 ? -2.157 -8.284 5.347 1.00 98.88 185 ALA A C 1
ATOM 1367 O O . ALA A 1 185 ? -2.310 -8.976 6.352 1.00 98.88 185 ALA A O 1
ATOM 1368 N N . VAL A 1 186 ? -3.043 -7.346 4.997 1.00 98.94 186 VAL A N 1
ATOM 1369 C CA . VAL A 1 186 ? -4.277 -7.087 5.755 1.00 98.94 186 VAL A CA 1
ATOM 1370 C C . VAL A 1 186 ? -5.218 -8.289 5.714 1.00 98.94 186 VAL A C 1
ATOM 1372 O O . VAL A 1 186 ? -5.705 -8.706 6.760 1.00 98.94 186 VAL A O 1
ATOM 1375 N N . LEU A 1 187 ? -5.439 -8.891 4.544 1.00 98.94 187 LEU A N 1
ATOM 1376 C CA . LEU A 1 187 ? -6.261 -10.099 4.412 1.00 98.94 187 LEU A CA 1
ATOM 1377 C C . LEU A 1 187 ? -5.685 -11.265 5.229 1.00 98.94 187 LEU A C 1
ATOM 1379 O O . LEU A 1 187 ? -6.430 -11.968 5.909 1.00 98.94 187 LEU A O 1
ATOM 1383 N N . ALA A 1 188 ? -4.361 -11.440 5.220 1.00 98.88 188 ALA A N 1
ATOM 1384 C CA . ALA A 1 188 ? -3.690 -12.441 6.044 1.00 98.88 188 ALA A CA 1
ATOM 1385 C C . ALA A 1 188 ? -3.864 -12.163 7.547 1.00 98.88 188 ALA A C 1
ATOM 1387 O O . ALA A 1 188 ? -4.136 -13.088 8.310 1.00 98.88 188 ALA A O 1
ATOM 1388 N N . ALA A 1 189 ? -3.772 -10.901 7.976 1.00 98.88 189 ALA A N 1
ATOM 1389 C CA . ALA A 1 189 ? -4.007 -10.513 9.364 1.00 98.88 189 ALA A CA 1
ATOM 1390 C C . ALA A 1 189 ? -5.472 -10.704 9.787 1.00 98.88 189 ALA A C 1
ATOM 1392 O O . ALA A 1 189 ? -5.726 -11.138 10.907 1.00 98.88 189 ALA A O 1
ATOM 1393 N N . LEU A 1 190 ? -6.433 -10.447 8.894 1.00 98.88 190 LEU A N 1
ATOM 1394 C CA . LEU A 1 190 ? -7.850 -10.731 9.134 1.00 98.88 190 LEU A CA 1
ATOM 1395 C C . LEU A 1 190 ? -8.075 -12.235 9.312 1.00 98.88 190 LEU A C 1
ATOM 1397 O O . LEU A 1 190 ? -8.690 -12.646 10.291 1.00 98.88 190 LEU A O 1
ATOM 1401 N N . LEU A 1 191 ? -7.494 -13.068 8.444 1.00 98.81 191 LEU A N 1
ATOM 1402 C CA . LEU A 1 191 ? -7.527 -14.523 8.609 1.00 98.81 191 LEU A CA 1
ATOM 1403 C C . LEU A 1 191 ? -6.867 -14.978 9.917 1.00 98.81 191 LEU A C 1
ATOM 1405 O O . LEU A 1 191 ? -7.392 -15.868 10.583 1.00 98.81 191 LEU A O 1
ATOM 1409 N N . ASN A 1 192 ? -5.743 -14.371 10.311 1.00 98.75 192 ASN A N 1
ATOM 1410 C CA . ASN A 1 192 ? -5.081 -14.665 11.583 1.00 98.75 192 ASN A CA 1
ATOM 1411 C C . ASN A 1 192 ? -5.984 -14.313 12.776 1.00 98.75 192 ASN A C 1
ATOM 1413 O O . ASN A 1 192 ? -6.118 -15.092 13.720 1.00 98.75 192 ASN A O 1
ATOM 1417 N N . ARG A 1 193 ? -6.678 -13.174 12.700 1.00 98.56 193 ARG A N 1
ATOM 1418 C CA . ARG A 1 193 ? -7.631 -12.738 13.719 1.00 98.56 193 ARG A CA 1
ATOM 1419 C C . ARG A 1 193 ? -8.815 -13.693 13.838 1.00 98.56 193 ARG A C 1
ATOM 1421 O O . ARG A 1 193 ? -9.148 -14.079 14.952 1.00 98.56 193 ARG A O 1
ATOM 1428 N N . GLU A 1 194 ? -9.401 -14.118 12.723 1.00 98.31 194 GLU A N 1
ATOM 1429 C CA . GLU A 1 194 ? -10.547 -15.039 12.727 1.00 98.31 194 GLU A CA 1
ATOM 1430 C C . GLU A 1 194 ? -10.169 -16.450 13.196 1.00 98.31 194 GLU A C 1
ATOM 1432 O O . GLU A 1 194 ? -10.910 -17.084 13.945 1.00 98.31 194 GLU A O 1
ATOM 1437 N N . ARG A 1 195 ? -9.003 -16.960 12.784 1.00 98.56 195 ARG A N 1
ATOM 1438 C CA . ARG A 1 195 ? -8.601 -18.346 13.081 1.00 98.56 195 ARG A CA 1
ATOM 1439 C C . ARG A 1 195 ? -7.889 -18.513 14.416 1.00 98.56 195 ARG A C 1
ATOM 1441 O O . ARG A 1 195 ? -7.936 -19.599 14.990 1.00 98.56 195 ARG A O 1
ATOM 1448 N N . HIS A 1 196 ? -7.207 -17.472 14.886 1.00 98.44 196 HIS A N 1
ATOM 1449 C CA . HIS A 1 196 ? -6.324 -17.548 16.050 1.00 98.44 196 HIS A CA 1
ATOM 1450 C C . HIS A 1 196 ? -6.617 -16.478 17.107 1.00 98.44 196 HIS A C 1
ATOM 1452 O O . HIS A 1 196 ? -5.983 -16.479 18.158 1.00 98.44 196 HIS A O 1
ATOM 1458 N N . GLY A 1 197 ? -7.562 -15.564 16.864 1.00 97.75 197 GLY A N 1
ATOM 1459 C CA . GLY A 1 197 ? -7.880 -14.480 17.797 1.00 97.75 197 GLY A CA 1
ATOM 1460 C C . GLY A 1 197 ? -6.794 -13.404 17.892 1.00 97.75 197 GLY A C 1
ATOM 1461 O O . GLY A 1 197 ? -6.819 -12.602 18.824 1.00 97.75 197 GLY A O 1
ATOM 1462 N N . VAL A 1 198 ? -5.837 -13.372 16.956 1.00 98.19 198 VAL A N 1
ATOM 1463 C CA . VAL A 1 198 ? -4.687 -12.455 16.986 1.00 98.19 198 VAL A CA 1
ATOM 1464 C C . VAL A 1 198 ? -4.893 -11.297 16.013 1.00 98.19 198 VAL A C 1
ATOM 1466 O O . VAL A 1 198 ? -4.862 -11.481 14.799 1.00 98.19 198 VAL A O 1
ATOM 1469 N N . ALA A 1 199 ? -5.060 -10.086 16.544 1.00 97.81 199 ALA A N 1
ATOM 1470 C CA . ALA A 1 199 ? -5.042 -8.859 15.752 1.00 97.81 199 ALA A CA 1
ATOM 1471 C C . ALA A 1 199 ? -3.614 -8.303 15.667 1.00 97.81 199 ALA A C 1
ATOM 1473 O O . ALA A 1 199 ? -3.037 -7.901 16.682 1.00 97.81 199 ALA A O 1
ATOM 1474 N N . ASP A 1 200 ? -3.046 -8.311 14.463 1.00 96.88 200 ASP A N 1
ATOM 1475 C CA . ASP A 1 200 ? -1.626 -8.038 14.230 1.00 96.88 200 ASP A CA 1
ATOM 1476 C C . ASP A 1 200 ? -1.333 -6.569 13.872 1.00 96.88 200 ASP A C 1
ATOM 1478 O O . ASP A 1 200 ? -2.208 -5.821 13.423 1.00 96.88 200 ASP A O 1
ATOM 1482 N N . THR A 1 201 ? -0.070 -6.170 14.030 1.00 97.88 201 THR A N 1
ATOM 1483 C CA . THR A 1 201 ? 0.474 -4.952 13.425 1.00 97.88 201 THR A CA 1
ATOM 1484 C C . THR A 1 201 ? 1.263 -5.339 12.175 1.00 97.88 201 THR A C 1
ATOM 1486 O O . THR A 1 201 ? 2.413 -5.772 12.263 1.00 97.88 201 THR A O 1
ATOM 1489 N N . VAL A 1 202 ? 0.678 -5.139 10.994 1.00 97.56 202 VAL A N 1
ATOM 1490 C CA . VAL A 1 202 ? 1.336 -5.442 9.717 1.00 97.56 202 VAL A CA 1
ATOM 1491 C C . VAL A 1 202 ? 2.155 -4.255 9.216 1.00 97.56 202 VAL A C 1
ATOM 1493 O O . VAL A 1 202 ? 1.767 -3.093 9.354 1.00 97.56 202 VAL A O 1
ATOM 1496 N N . ARG A 1 203 ? 3.314 -4.546 8.621 1.00 97.75 203 ARG A N 1
ATOM 1497 C CA . ARG A 1 203 ? 4.232 -3.546 8.066 1.00 97.75 203 ARG A CA 1
ATOM 1498 C C . ARG A 1 203 ? 4.636 -3.947 6.657 1.00 97.75 203 ARG A C 1
ATOM 1500 O O . ARG A 1 203 ? 5.097 -5.065 6.453 1.00 97.75 203 ARG A O 1
ATOM 1507 N N . VAL A 1 204 ? 4.500 -3.020 5.717 1.00 98.56 204 VAL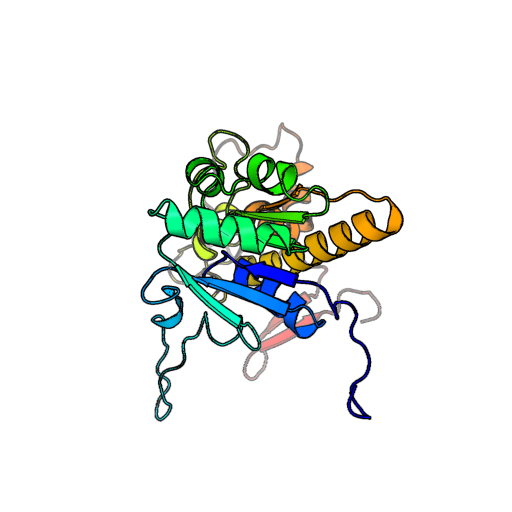 A N 1
ATOM 1508 C CA . VAL A 1 204 ? 4.978 -3.167 4.340 1.00 98.56 204 VAL A CA 1
ATOM 1509 C C . VAL A 1 204 ? 5.893 -1.993 4.017 1.00 98.56 204 VAL A C 1
ATOM 1511 O O . VAL A 1 204 ? 5.565 -0.836 4.297 1.00 98.56 204 VAL A O 1
ATOM 1514 N N . ALA A 1 205 ? 7.055 -2.288 3.440 1.00 98.44 205 ALA A N 1
ATOM 1515 C CA . ALA A 1 205 ? 7.957 -1.282 2.904 1.00 98.44 205 ALA A CA 1
ATOM 1516 C C . ALA A 1 205 ? 7.943 -1.337 1.377 1.00 98.44 205 ALA A C 1
ATOM 1518 O O . ALA A 1 205 ? 8.109 -2.407 0.794 1.00 98.44 205 ALA A O 1
ATOM 1519 N N . MET A 1 206 ? 7.799 -0.184 0.728 1.00 98.69 206 MET A N 1
ATOM 1520 C CA . MET A 1 206 ? 7.879 -0.091 -0.731 1.00 98.69 206 MET A CA 1
ATOM 1521 C C . MET A 1 206 ? 9.233 -0.587 -1.251 1.00 98.69 206 MET A C 1
ATOM 1523 O O . MET A 1 206 ? 9.296 -1.256 -2.277 1.00 98.69 206 MET A O 1
ATOM 1527 N N . TYR A 1 207 ? 10.312 -0.297 -0.521 1.00 98.56 207 TYR A N 1
ATOM 1528 C CA . TYR A 1 207 ? 11.654 -0.771 -0.840 1.00 98.56 207 TYR A CA 1
ATOM 1529 C C . TYR A 1 207 ? 11.744 -2.301 -0.817 1.00 98.56 207 TYR A C 1
ATOM 1531 O O . TYR A 1 207 ? 12.247 -2.889 -1.769 1.00 98.56 207 TYR A O 1
ATOM 1539 N N . ASP A 1 208 ? 11.190 -2.957 0.206 1.00 98.62 208 ASP A N 1
ATOM 1540 C CA . ASP A 1 208 ? 11.196 -4.423 0.303 1.00 98.62 208 ASP A CA 1
ATOM 1541 C C . ASP A 1 208 ? 10.386 -5.054 -0.837 1.00 98.62 208 ASP A C 1
ATOM 1543 O O . ASP A 1 208 ? 10.803 -6.053 -1.423 1.00 98.62 208 ASP A O 1
ATOM 1547 N N . VAL A 1 209 ? 9.261 -4.436 -1.213 1.00 98.81 209 VAL A N 1
ATOM 1548 C CA . VAL A 1 209 ? 8.471 -4.845 -2.384 1.00 98.81 209 VAL A CA 1
ATOM 1549 C C . VAL A 1 209 ? 9.281 -4.674 -3.673 1.00 98.81 209 VAL A C 1
ATOM 1551 O O . VAL A 1 209 ? 9.326 -5.589 -4.493 1.00 98.81 209 VAL A O 1
ATOM 1554 N N . ALA A 1 210 ? 9.969 -3.544 -3.848 1.00 98.69 210 ALA A N 1
ATOM 1555 C CA . ALA A 1 210 ? 10.814 -3.282 -5.012 1.00 98.69 210 ALA A CA 1
ATOM 1556 C C . ALA A 1 210 ? 12.003 -4.257 -5.112 1.00 98.69 210 ALA A C 1
ATOM 1558 O O . ALA A 1 210 ? 12.342 -4.715 -6.206 1.00 98.69 210 ALA A O 1
ATOM 1559 N N . VAL A 1 211 ? 12.610 -4.617 -3.980 1.00 98.50 211 VAL A N 1
ATOM 1560 C CA . VAL A 1 211 ? 13.631 -5.670 -3.887 1.00 98.50 211 VAL A CA 1
ATOM 1561 C C . VAL A 1 211 ? 13.030 -7.025 -4.263 1.00 98.50 211 VAL A C 1
ATOM 1563 O O . VAL A 1 211 ? 13.606 -7.740 -5.081 1.00 98.50 211 VAL A O 1
ATOM 1566 N N . GLY A 1 212 ? 11.846 -7.356 -3.741 1.00 98.50 212 GLY A N 1
ATOM 1567 C CA . GLY A 1 212 ? 11.132 -8.597 -4.044 1.00 98.50 212 GLY A CA 1
ATOM 1568 C C . GLY A 1 212 ? 10.810 -8.765 -5.532 1.00 98.50 212 GLY A C 1
ATOM 1569 O O . GLY A 1 212 ? 11.034 -9.835 -6.094 1.00 98.50 212 GLY A O 1
ATOM 1570 N N . LEU A 1 213 ? 10.382 -7.693 -6.206 1.00 98.44 213 LEU A N 1
ATOM 1571 C CA . LEU A 1 213 ? 10.138 -7.684 -7.657 1.00 98.44 213 LEU A CA 1
ATOM 1572 C C . LEU A 1 213 ? 11.405 -7.967 -8.486 1.00 98.44 213 LEU A C 1
ATOM 1574 O O . LEU A 1 213 ? 11.309 -8.414 -9.627 1.00 98.44 213 LEU A O 1
ATOM 1578 N N . GLN A 1 214 ? 12.587 -7.732 -7.915 1.00 97.38 214 GLN A N 1
ATOM 1579 C CA . GLN A 1 214 ? 13.891 -7.951 -8.546 1.00 97.38 214 GLN A CA 1
ATOM 1580 C C . GLN A 1 214 ? 14.650 -9.144 -7.943 1.00 97.38 214 GLN A C 1
ATOM 1582 O O . GLN A 1 214 ? 15.827 -9.333 -8.260 1.00 97.38 214 GLN A O 1
ATOM 1587 N N . ALA A 1 215 ? 14.003 -9.958 -7.097 1.00 96.75 215 ALA A N 1
ATOM 1588 C CA . ALA A 1 215 ? 14.666 -10.968 -6.271 1.00 96.75 215 ALA A CA 1
ATOM 1589 C C . ALA A 1 215 ? 15.602 -11.876 -7.083 1.00 96.75 215 ALA A C 1
ATOM 1591 O O . ALA A 1 215 ? 16.777 -11.997 -6.750 1.00 96.75 215 ALA A O 1
ATOM 1592 N N . ASN A 1 216 ? 15.129 -12.405 -8.217 1.00 92.12 216 ASN A N 1
ATOM 1593 C CA . ASN A 1 216 ? 15.922 -13.274 -9.095 1.00 92.12 216 ASN A CA 1
ATOM 1594 C C . ASN A 1 216 ? 17.237 -12.616 -9.561 1.00 92.12 216 ASN A C 1
ATOM 1596 O O . ASN A 1 216 ? 18.278 -13.268 -9.620 1.00 92.12 216 ASN A O 1
ATOM 1600 N N . GLN A 1 217 ? 17.204 -11.316 -9.874 1.00 88.75 217 GLN A N 1
ATOM 1601 C CA . GLN A 1 217 ? 18.368 -10.575 -10.370 1.00 88.75 217 GLN A CA 1
ATOM 1602 C C . GLN A 1 217 ? 19.361 -10.260 -9.245 1.00 88.75 217 GLN A C 1
ATOM 1604 O O . GLN A 1 217 ? 20.581 -10.361 -9.413 1.00 88.75 217 GLN A O 1
ATOM 1609 N N . LEU A 1 218 ? 18.834 -9.902 -8.075 1.00 91.88 218 LEU A N 1
ATOM 1610 C CA . LEU A 1 218 ? 19.634 -9.594 -6.895 1.00 91.88 218 LEU A CA 1
ATOM 1611 C C . LEU A 1 218 ? 20.311 -10.852 -6.334 1.00 91.88 218 LEU A C 1
ATOM 1613 O O . LEU A 1 218 ? 21.489 -10.796 -5.985 1.00 91.88 218 LEU A O 1
ATOM 1617 N N . THR A 1 219 ? 19.638 -12.008 -6.344 1.00 91.62 219 THR A N 1
ATOM 1618 C CA . THR A 1 219 ? 20.203 -13.289 -5.882 1.00 91.62 219 THR A CA 1
ATOM 1619 C C . THR A 1 219 ? 21.496 -13.663 -6.605 1.00 91.62 219 THR A C 1
ATOM 1621 O O . THR A 1 219 ? 22.422 -14.167 -5.974 1.00 91.62 219 THR A O 1
ATOM 1624 N N . MET A 1 220 ? 21.629 -13.362 -7.901 1.00 87.25 220 MET A N 1
ATOM 1625 C CA . MET A 1 220 ? 22.886 -13.618 -8.620 1.00 87.25 220 MET A CA 1
ATOM 1626 C C . MET A 1 220 ? 24.072 -12.842 -8.037 1.00 87.25 220 MET A C 1
ATOM 1628 O O . MET A 1 220 ? 25.190 -13.347 -8.036 1.00 87.25 220 MET A O 1
ATOM 1632 N N . HIS A 1 221 ? 23.842 -11.622 -7.549 1.00 86.75 221 HIS A N 1
ATOM 1633 C CA . HIS A 1 221 ? 24.881 -10.800 -6.930 1.00 86.75 221 HIS A CA 1
ATOM 1634 C C . HIS A 1 221 ? 25.189 -11.263 -5.504 1.00 86.75 221 HIS A C 1
ATOM 1636 O O . HIS A 1 221 ? 26.344 -11.218 -5.095 1.00 86.75 221 HIS A O 1
ATOM 1642 N N . LEU A 1 222 ? 24.182 -11.764 -4.783 1.00 89.50 222 LEU A N 1
ATOM 1643 C CA . LEU A 1 222 ? 24.341 -12.323 -3.437 1.00 89.50 222 LEU A CA 1
ATOM 1644 C C . LEU A 1 222 ? 25.148 -13.630 -3.417 1.00 89.50 222 LEU A C 1
ATOM 1646 O O . LEU A 1 222 ? 25.772 -13.940 -2.409 1.00 89.50 222 LEU A O 1
ATOM 1650 N N . ASN A 1 223 ? 25.165 -14.372 -4.526 1.00 85.88 223 ASN A N 1
ATOM 1651 C CA . ASN A 1 223 ? 25.939 -15.608 -4.666 1.00 85.88 223 ASN A CA 1
ATOM 1652 C C . ASN A 1 223 ? 27.378 -15.387 -5.165 1.00 85.88 223 ASN A C 1
ATOM 1654 O O . ASN A 1 223 ? 28.111 -16.362 -5.337 1.00 85.88 223 ASN A O 1
ATOM 1658 N N . ARG A 1 224 ? 27.797 -14.142 -5.446 1.00 79.19 224 ARG A N 1
ATOM 1659 C CA . ARG A 1 224 ? 29.172 -13.882 -5.896 1.00 79.19 224 ARG A CA 1
ATOM 1660 C C . ARG A 1 224 ? 30.154 -14.095 -4.738 1.00 79.19 224 ARG A C 1
ATOM 1662 O O . ARG A 1 224 ? 29.908 -13.569 -3.651 1.00 79.19 224 ARG A O 1
ATOM 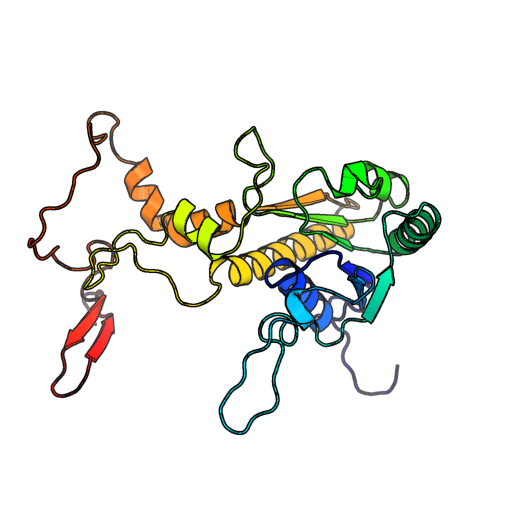1669 N N . PRO A 1 225 ? 31.269 -14.817 -4.949 1.00 76.25 225 PRO A N 1
ATOM 1670 C CA . PRO A 1 225 ? 32.32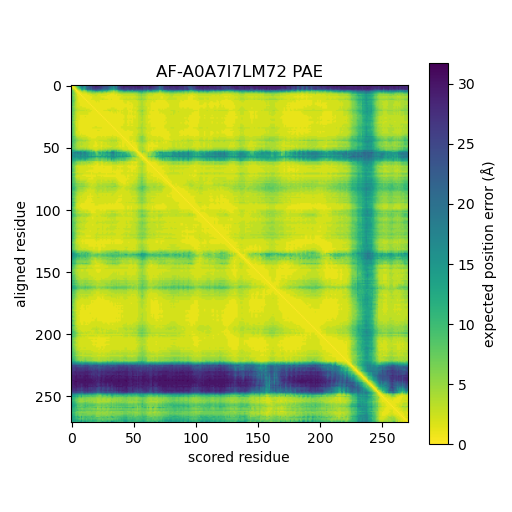4 -14.926 -3.949 1.00 76.25 225 PRO A CA 1
ATOM 1671 C C . PRO A 1 225 ? 32.826 -13.539 -3.535 1.00 76.25 225 PRO A C 1
ATOM 1673 O O . PRO A 1 225 ? 32.996 -12.663 -4.381 1.00 76.25 225 PRO A O 1
ATOM 1676 N N . SER A 1 226 ? 33.128 -13.337 -2.250 1.00 68.81 226 SER A N 1
ATOM 1677 C CA . SER A 1 226 ? 33.628 -12.050 -1.738 1.00 68.81 226 SER A CA 1
ATOM 1678 C C . SER A 1 226 ? 34.933 -11.583 -2.402 1.00 68.81 226 SER A C 1
ATOM 1680 O O . SER A 1 226 ? 35.238 -10.394 -2.368 1.00 68.81 226 SER A O 1
ATOM 1682 N N . SER A 1 227 ? 35.693 -12.495 -3.022 1.00 67.00 227 SER A N 1
ATOM 1683 C CA . SER A 1 227 ? 36.888 -12.190 -3.825 1.00 67.00 227 SER A CA 1
ATOM 1684 C C . SER A 1 227 ? 36.582 -11.484 -5.148 1.00 67.00 227 SER A C 1
ATOM 1686 O O . SER A 1 227 ? 37.459 -10.818 -5.688 1.00 67.00 227 SER A O 1
ATOM 1688 N N . ASP A 1 228 ? 35.347 -11.603 -5.644 1.00 62.41 228 ASP A N 1
ATOM 1689 C CA . ASP A 1 228 ? 34.890 -11.054 -6.927 1.00 62.41 228 ASP A CA 1
ATOM 1690 C C . ASP A 1 228 ? 34.080 -9.762 -6.735 1.00 62.41 228 ASP A C 1
ATOM 1692 O O . ASP A 1 228 ? 33.427 -9.270 -7.662 1.00 62.41 228 ASP A O 1
ATOM 1696 N N . ALA A 1 229 ? 34.090 -9.202 -5.518 1.00 56.44 229 ALA A N 1
ATOM 1697 C CA . ALA A 1 229 ? 33.493 -7.907 -5.252 1.00 56.44 229 ALA A CA 1
ATOM 1698 C C . ALA A 1 229 ? 34.225 -6.848 -6.098 1.00 56.44 229 ALA A C 1
ATOM 1700 O O . ALA A 1 229 ? 35.439 -6.677 -5.945 1.00 56.44 229 ALA A O 1
ATOM 1701 N N . PRO A 1 230 ? 33.531 -6.132 -7.001 1.00 55.59 230 PRO A N 1
ATOM 1702 C CA . PRO A 1 230 ? 34.179 -5.128 -7.827 1.00 55.59 230 PRO A CA 1
ATOM 1703 C C . PRO A 1 230 ? 34.795 -4.055 -6.922 1.00 55.59 230 PRO A C 1
ATOM 1705 O O . PRO A 1 230 ? 34.098 -3.375 -6.172 1.00 55.59 230 PRO A O 1
ATOM 1708 N N . THR A 1 231 ? 36.119 -3.903 -6.992 1.00 52.00 231 THR A N 1
ATOM 1709 C CA . THR A 1 231 ? 36.894 -2.958 -6.167 1.00 52.00 231 THR A CA 1
ATOM 1710 C C . THR A 1 231 ? 36.601 -1.493 -6.506 1.00 52.00 231 THR A C 1
ATOM 1712 O O . THR A 1 231 ? 36.938 -0.599 -5.731 1.00 52.00 231 THR A O 1
ATOM 1715 N N . LYS A 1 232 ? 35.932 -1.241 -7.641 1.00 46.62 232 LYS A N 1
ATOM 1716 C CA . LYS A 1 232 ? 35.343 0.037 -8.061 1.00 46.62 232 LYS A CA 1
ATOM 1717 C C . LYS A 1 232 ? 34.087 -0.229 -8.899 1.00 46.62 232 LYS A C 1
ATOM 1719 O O . LYS A 1 232 ? 34.049 -1.246 -9.591 1.00 46.62 232 LYS A O 1
ATOM 1724 N N . PRO A 1 233 ? 33.087 0.673 -8.907 1.00 45.47 233 PRO A N 1
ATOM 1725 C CA . PRO A 1 233 ? 32.000 0.596 -9.874 1.00 45.47 233 PRO A CA 1
ATOM 1726 C C . PRO A 1 233 ? 32.595 0.668 -11.285 1.00 45.47 233 PRO A C 1
ATOM 1728 O O . PRO A 1 233 ? 33.148 1.693 -11.683 1.00 45.47 233 PRO A O 1
ATOM 1731 N N . GLU A 1 234 ? 32.532 -0.441 -12.022 1.00 47.16 234 GLU A N 1
ATOM 1732 C CA . GLU A 1 234 ? 32.959 -0.496 -13.417 1.00 47.16 234 GLU A CA 1
ATOM 1733 C C . GLU A 1 234 ? 32.100 0.476 -14.230 1.00 47.16 234 GLU A C 1
ATOM 1735 O O . GLU A 1 234 ? 30.923 0.229 -14.511 1.00 47.16 234 GLU A O 1
ATOM 1740 N N . GLN A 1 235 ? 32.699 1.600 -14.625 1.00 42.84 235 GLN A N 1
ATOM 1741 C CA . GLN A 1 235 ? 32.170 2.400 -15.717 1.00 42.84 235 GLN A CA 1
ATOM 1742 C C . GLN A 1 235 ? 32.241 1.521 -16.960 1.00 42.84 235 GLN A C 1
ATOM 1744 O O . GLN A 1 235 ? 33.317 1.250 -17.490 1.00 42.84 235 GLN A O 1
ATOM 1749 N N . THR A 1 236 ? 31.089 1.010 -17.392 1.00 44.84 236 THR A N 1
ATOM 1750 C CA . THR A 1 236 ? 31.018 0.260 -18.645 1.00 44.84 236 THR A CA 1
ATOM 1751 C C . THR A 1 236 ? 31.481 1.203 -19.761 1.00 44.84 236 THR A C 1
ATOM 1753 O O . THR A 1 236 ? 30.931 2.304 -19.848 1.00 44.84 236 THR A O 1
ATOM 1756 N N . PRO A 1 237 ? 32.472 0.825 -20.591 1.00 39.28 23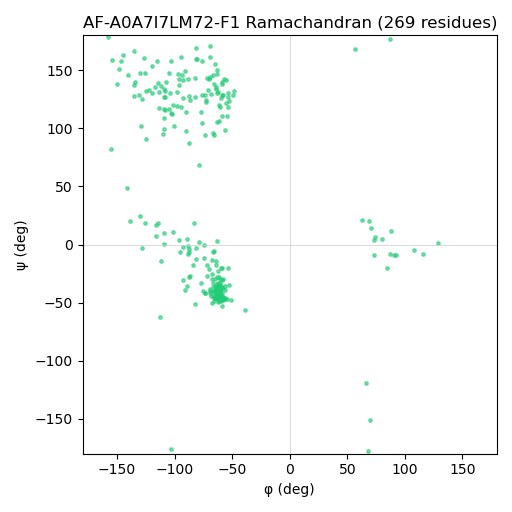7 PRO A N 1
ATOM 1757 C CA . PRO A 1 237 ? 32.971 1.693 -21.647 1.00 39.28 237 PRO A CA 1
ATOM 1758 C C . PRO A 1 237 ? 31.820 2.169 -22.533 1.00 39.28 237 PRO A C 1
ATOM 1760 O O . PRO A 1 237 ? 31.042 1.358 -23.051 1.00 39.28 237 PRO A O 1
ATOM 1763 N N . THR A 1 238 ? 31.719 3.483 -22.712 1.00 37.88 238 THR A N 1
ATOM 1764 C CA . THR A 1 238 ? 30.849 4.106 -23.706 1.00 37.88 238 THR A CA 1
ATOM 1765 C C . THR A 1 238 ? 31.182 3.516 -25.080 1.00 37.88 238 THR A C 1
ATOM 1767 O O . THR A 1 238 ? 32.265 3.728 -25.614 1.00 37.88 238 THR A O 1
ATOM 1770 N N . GLY A 1 239 ? 30.267 2.717 -25.639 1.00 39.66 239 GLY A N 1
ATOM 1771 C CA . GLY A 1 239 ? 30.395 2.148 -26.990 1.00 39.66 239 GLY A CA 1
ATOM 1772 C C . GLY A 1 239 ? 30.500 0.622 -27.088 1.00 39.66 239 GLY A C 1
ATOM 1773 O O . GLY A 1 239 ? 30.375 0.087 -28.189 1.00 39.66 239 GLY A O 1
ATOM 1774 N N . ALA A 1 240 ? 30.643 -0.118 -25.984 1.00 36.25 240 ALA A N 1
ATOM 1775 C CA . ALA A 1 240 ? 30.528 -1.575 -26.045 1.00 36.25 240 ALA A CA 1
ATOM 1776 C C . ALA A 1 240 ? 29.044 -1.977 -26.143 1.00 36.25 240 ALA A C 1
ATOM 1778 O O . ALA A 1 240 ? 28.279 -1.784 -25.197 1.00 36.25 240 ALA A O 1
ATOM 1779 N N . ARG A 1 241 ? 28.620 -2.567 -27.274 1.00 39.34 241 ARG A N 1
ATOM 1780 C CA . ARG A 1 241 ? 27.335 -3.287 -27.364 1.00 39.34 241 ARG A CA 1
ATOM 1781 C C . ARG A 1 241 ? 27.342 -4.377 -26.290 1.00 39.34 241 ARG A C 1
ATOM 1783 O O . ARG A 1 241 ? 27.924 -5.440 -26.506 1.00 39.34 241 ARG A O 1
ATOM 1790 N N . ARG A 1 242 ? 26.712 -4.136 -25.133 1.00 45.88 242 ARG A N 1
ATOM 1791 C CA . ARG A 1 242 ? 26.431 -5.215 -24.177 1.00 45.88 242 ARG A CA 1
ATOM 1792 C C . ARG A 1 242 ? 25.651 -6.289 -24.936 1.00 45.88 242 ARG A C 1
ATOM 1794 O O . ARG A 1 242 ? 24.635 -6.006 -25.570 1.00 45.88 242 ARG A O 1
ATOM 1801 N N . LYS A 1 243 ? 26.196 -7.507 -24.950 1.00 40.19 243 LYS A N 1
ATOM 1802 C CA . LYS A 1 243 ? 25.609 -8.664 -25.630 1.00 40.19 243 LYS A CA 1
ATOM 1803 C C . LYS A 1 243 ? 24.292 -9.030 -24.943 1.00 40.19 243 LYS A C 1
ATOM 1805 O O . LYS A 1 243 ? 24.329 -9.821 -24.014 1.00 40.19 243 LYS A O 1
ATOM 1810 N N . ARG A 1 244 ? 23.174 -8.509 -25.465 1.00 44.00 244 ARG A N 1
ATOM 1811 C CA . ARG A 1 244 ? 21.784 -8.911 -25.159 1.00 44.00 244 ARG A CA 1
ATOM 1812 C C . ARG A 1 244 ? 21.430 -8.817 -23.664 1.00 44.00 244 ARG A C 1
ATOM 1814 O O . ARG A 1 244 ? 22.285 -8.591 -22.809 1.00 44.00 244 ARG A O 1
ATOM 1821 N N . VAL A 1 245 ? 20.151 -8.934 -23.326 1.00 43.47 245 VAL A N 1
ATOM 1822 C CA . VAL A 1 245 ? 19.738 -9.061 -21.922 1.00 43.47 245 VAL A CA 1
ATOM 1823 C C . VAL A 1 245 ? 20.268 -10.406 -21.405 1.00 43.47 245 VAL A C 1
ATOM 1825 O O . VAL A 1 245 ? 19.664 -11.449 -21.637 1.00 43.47 245 VAL A O 1
ATOM 1828 N N . ALA A 1 246 ? 21.427 -10.399 -20.738 1.00 46.47 246 ALA A N 1
ATOM 1829 C CA . ALA A 1 246 ? 22.169 -11.589 -20.292 1.00 46.47 246 ALA A CA 1
ATOM 1830 C C . ALA A 1 246 ? 21.430 -12.470 -19.258 1.00 46.47 246 ALA A C 1
ATOM 1832 O O . ALA A 1 246 ? 21.990 -13.446 -18.768 1.00 46.47 246 ALA A O 1
ATOM 1833 N N . PHE A 1 247 ? 20.190 -12.121 -18.913 1.00 52.56 247 PHE A N 1
ATOM 1834 C CA . PHE A 1 247 ? 19.433 -12.689 -17.799 1.00 52.56 247 PHE A CA 1
ATOM 1835 C C . PHE A 1 247 ? 18.234 -13.541 -18.225 1.00 52.56 247 PHE A C 1
ATOM 1837 O O . PHE A 1 247 ? 17.677 -14.255 -17.396 1.00 52.56 247 PHE A O 1
ATOM 1844 N N . ALA A 1 248 ? 17.818 -13.463 -19.492 1.00 58.72 248 ALA A N 1
ATOM 1845 C CA . ALA A 1 248 ? 16.686 -14.229 -20.000 1.00 58.72 248 ALA A CA 1
ATOM 1846 C C . ALA A 1 248 ? 17.174 -15.510 -20.684 1.00 58.72 248 ALA A C 1
ATOM 1848 O O . ALA A 1 248 ? 18.136 -15.477 -21.457 1.00 58.72 248 ALA A O 1
ATOM 1849 N N . THR A 1 249 ? 16.489 -16.625 -20.426 1.00 78.00 249 THR A N 1
ATOM 1850 C CA . THR A 1 249 ? 16.607 -17.859 -21.209 1.00 78.00 249 THR A CA 1
ATOM 1851 C C . THR A 1 249 ? 16.396 -17.523 -22.686 1.00 78.00 249 THR A C 1
ATOM 1853 O O . THR A 1 249 ? 15.398 -16.905 -23.048 1.00 78.00 249 THR A O 1
ATOM 1856 N N . GLN A 1 250 ? 17.364 -17.849 -23.542 1.00 82.88 250 GLN A N 1
ATOM 1857 C CA . GLN A 1 250 ? 17.368 -17.397 -24.936 1.00 82.88 250 GLN A CA 1
ATOM 1858 C C . GLN A 1 250 ? 16.801 -18.454 -25.890 1.00 82.88 250 GLN A C 1
ATOM 1860 O O . GLN A 1 250 ? 17.067 -19.636 -25.677 1.00 82.88 250 GLN A O 1
ATOM 1865 N N . PRO A 1 251 ? 16.125 -18.040 -26.980 1.00 88.81 251 PRO A N 1
ATOM 1866 C CA . PRO A 1 251 ? 15.713 -16.667 -27.306 1.00 88.81 251 PRO A CA 1
ATOM 1867 C C . PRO A 1 251 ? 14.536 -16.170 -26.447 1.00 88.81 251 PRO A C 1
ATOM 1869 O O . PRO A 1 251 ? 13.502 -16.829 -26.369 1.00 88.81 251 PRO A O 1
ATOM 1872 N N . SER A 1 252 ? 14.680 -14.987 -25.839 1.00 88.94 252 SER A N 1
ATOM 1873 C CA . SER A 1 252 ? 13.590 -14.271 -25.156 1.00 88.94 252 SER A CA 1
ATOM 1874 C C . SER A 1 252 ? 13.874 -12.766 -25.122 1.00 88.94 252 SER A C 1
ATOM 1876 O O . SER A 1 252 ? 14.430 -12.261 -24.148 1.00 88.94 252 SER A O 1
ATOM 1878 N N . ASP A 1 253 ? 13.563 -12.065 -26.215 1.00 92.25 253 ASP A N 1
ATOM 1879 C CA . ASP A 1 253 ? 13.940 -10.656 -26.427 1.00 92.25 253 ASP A CA 1
ATOM 1880 C C . ASP A 1 253 ? 13.015 -9.964 -27.457 1.00 92.25 253 ASP A C 1
ATOM 1882 O O . ASP A 1 253 ? 12.112 -10.586 -28.029 1.00 92.25 253 ASP A O 1
ATOM 1886 N N . ALA A 1 254 ? 13.248 -8.674 -27.705 1.00 92.50 254 ALA A N 1
ATOM 1887 C CA . ALA A 1 254 ? 12.675 -7.932 -28.821 1.00 92.50 254 ALA A CA 1
ATOM 1888 C C . ALA A 1 254 ? 13.559 -8.059 -30.077 1.00 92.50 254 ALA A C 1
ATOM 1890 O O . ALA A 1 254 ? 14.756 -7.769 -30.066 1.00 92.50 254 ALA A O 1
ATOM 1891 N N . PHE A 1 255 ? 12.953 -8.451 -31.194 1.00 93.50 255 PHE A N 1
ATOM 1892 C CA . PHE A 1 255 ? 13.608 -8.704 -32.474 1.00 93.50 255 PHE A CA 1
ATOM 1893 C C . PHE A 1 255 ? 13.097 -7.732 -33.533 1.00 93.50 255 PHE A C 1
ATOM 1895 O O . PHE A 1 255 ? 11.896 -7.496 -33.650 1.00 93.50 255 PHE A O 1
ATOM 1902 N N . ARG A 1 256 ? 14.009 -7.166 -34.327 1.00 97.00 256 ARG A N 1
ATOM 1903 C CA . ARG A 1 256 ? 13.651 -6.267 -35.431 1.00 97.00 256 ARG A CA 1
ATOM 1904 C C . ARG A 1 256 ? 12.930 -7.048 -36.534 1.00 97.00 256 ARG A C 1
ATOM 1906 O O . ARG A 1 256 ? 13.456 -8.061 -36.993 1.00 97.00 256 ARG A O 1
ATOM 1913 N N . ALA A 1 257 ? 11.773 -6.556 -36.972 1.00 96.50 257 ALA A N 1
ATOM 1914 C CA . ALA A 1 257 ? 11.007 -7.111 -38.088 1.00 96.50 257 ALA A CA 1
ATOM 1915 C C . ALA A 1 257 ? 11.169 -6.258 -39.362 1.00 96.50 257 ALA A C 1
ATOM 1917 O O . ALA A 1 257 ? 11.947 -5.300 -39.382 1.00 96.50 257 ALA A O 1
ATOM 1918 N N . ALA A 1 258 ? 10.456 -6.620 -40.436 1.00 97.06 258 ALA A N 1
ATOM 1919 C CA . ALA A 1 258 ? 10.395 -5.805 -41.654 1.00 97.06 258 ALA A CA 1
ATOM 1920 C C . ALA A 1 258 ? 9.810 -4.408 -41.370 1.00 97.06 258 ALA A C 1
ATOM 1922 O O . ALA A 1 258 ? 10.322 -3.416 -41.883 1.00 97.06 258 ALA A O 1
ATOM 1923 N N . ASP A 1 259 ? 8.804 -4.348 -40.495 1.00 97.00 259 ASP A N 1
ATOM 1924 C CA . ASP A 1 259 ? 8.255 -3.128 -39.910 1.00 97.00 259 ASP A CA 1
ATOM 1925 C C . ASP A 1 259 ? 8.044 -3.339 -38.399 1.00 97.00 259 ASP A C 1
ATOM 1927 O O . ASP A 1 259 ? 7.465 -4.342 -37.979 1.00 97.00 259 ASP A O 1
ATOM 1931 N N . GLY A 1 260 ? 8.571 -2.431 -37.575 1.00 97.50 260 GLY A N 1
ATOM 1932 C CA . GLY A 1 260 ? 8.524 -2.522 -36.112 1.00 97.50 260 GLY A CA 1
ATOM 1933 C C . GLY A 1 260 ? 9.391 -3.625 -35.476 1.00 97.50 260 GLY A C 1
ATOM 1934 O O . GLY A 1 260 ? 10.464 -3.994 -35.967 1.00 97.50 260 GLY A O 1
ATOM 1935 N N . TYR A 1 261 ? 8.934 -4.115 -34.321 1.00 96.75 261 TYR A N 1
ATOM 1936 C CA . TYR A 1 261 ? 9.598 -5.139 -33.509 1.00 96.75 261 TYR A CA 1
ATOM 1937 C C . TYR A 1 261 ? 8.620 -6.257 -33.129 1.00 96.75 261 TYR A C 1
ATOM 1939 O O . TYR A 1 261 ? 7.441 -6.005 -32.893 1.00 96.75 261 TYR A O 1
ATOM 1947 N N . LEU A 1 262 ? 9.134 -7.481 -33.009 1.00 95.75 262 LEU A N 1
ATOM 1948 C CA . LEU A 1 262 ? 8.434 -8.649 -32.472 1.00 95.75 262 LEU A CA 1
ATOM 1949 C C . LEU A 1 262 ? 9.056 -9.051 -31.137 1.00 95.75 262 LEU A C 1
ATOM 1951 O O . LEU A 1 262 ? 10.277 -9.118 -31.025 1.00 95.75 262 LEU A O 1
ATOM 1955 N N . LEU A 1 263 ? 8.236 -9.365 -30.138 1.00 94.44 263 LEU A N 1
ATOM 1956 C CA . LEU A 1 263 ? 8.707 -9.968 -28.892 1.00 94.44 263 LEU A CA 1
ATOM 1957 C C . LEU A 1 263 ? 8.567 -11.486 -29.026 1.00 94.44 263 LEU A C 1
ATOM 1959 O O . LEU A 1 263 ? 7.457 -11.983 -29.208 1.00 94.44 263 LEU A O 1
ATOM 1963 N N . ILE A 1 264 ? 9.678 -12.220 -28.960 1.00 93.56 264 ILE A N 1
ATOM 1964 C CA . ILE A 1 264 ? 9.691 -13.684 -29.106 1.00 93.56 264 ILE A CA 1
ATOM 1965 C C . ILE A 1 264 ? 10.304 -14.290 -27.851 1.00 93.56 264 ILE A C 1
ATOM 1967 O O . ILE A 1 264 ? 11.375 -13.856 -27.436 1.00 93.56 264 ILE A O 1
ATOM 1971 N N . SER A 1 265 ? 9.652 -15.315 -27.294 1.00 92.88 265 SER A N 1
ATOM 1972 C CA . SER A 1 265 ? 10.180 -16.155 -26.214 1.00 92.88 265 SER A CA 1
ATOM 1973 C C . SER A 1 265 ? 10.043 -17.632 -26.598 1.00 92.88 265 SER A C 1
ATOM 1975 O O . SER A 1 265 ? 8.953 -18.195 -26.559 1.00 92.88 265 SER A O 1
ATOM 1977 N N . ALA A 1 266 ? 11.147 -18.248 -27.023 1.00 92.69 266 ALA A N 1
ATOM 1978 C CA . ALA A 1 266 ? 11.206 -19.603 -27.581 1.00 92.69 266 ALA A CA 1
ATOM 1979 C C . ALA A 1 266 ? 12.470 -20.340 -27.101 1.00 92.69 266 ALA A C 1
ATOM 1981 O O . ALA A 1 266 ? 13.243 -20.880 -27.878 1.00 92.69 266 ALA A O 1
ATOM 1982 N N . TYR A 1 267 ? 12.721 -20.307 -25.792 1.00 89.44 267 TYR A N 1
ATOM 1983 C CA . TYR A 1 267 ? 13.975 -20.774 -25.189 1.00 89.44 267 TYR A CA 1
ATOM 1984 C C . TYR A 1 267 ? 14.025 -22.268 -24.832 1.00 89.44 267 TYR A C 1
ATOM 1986 O O . TYR A 1 267 ? 15.042 -22.754 -24.338 1.00 89.44 267 TYR A O 1
ATOM 1994 N N . VAL A 1 268 ? 12.929 -23.003 -25.021 1.00 92.69 268 VAL A N 1
ATOM 1995 C CA . VAL A 1 268 ? 12.852 -24.448 -24.756 1.00 92.69 268 VAL A CA 1
ATOM 1996 C C . VAL A 1 268 ? 13.173 -25.191 -26.057 1.00 92.69 268 VAL A C 1
ATOM 1998 O O . VAL A 1 268 ? 12.665 -24.762 -27.085 1.00 92.69 268 VAL A O 1
ATOM 2001 N N . PRO A 1 269 ? 13.906 -26.327 -26.054 1.00 90.25 269 PRO A N 1
ATOM 2002 C CA . PRO A 1 269 ? 14.341 -27.007 -27.286 1.00 90.25 269 PRO A CA 1
ATOM 2003 C C . PRO A 1 269 ? 13.255 -27.359 -28.316 1.00 90.25 269 PRO A C 1
ATOM 2005 O O . PRO A 1 269 ? 13.577 -27.636 -29.465 1.00 90.25 269 PRO A O 1
ATOM 2008 N N . LYS A 1 270 ? 11.985 -27.419 -27.900 1.00 93.56 270 LYS A N 1
ATOM 2009 C CA . LYS A 1 270 ? 10.837 -27.718 -28.766 1.00 93.56 270 LYS A CA 1
ATOM 2010 C C . LYS A 1 270 ? 10.250 -26.474 -29.454 1.00 93.56 270 LYS A C 1
ATOM 2012 O O . LYS A 1 270 ? 9.566 -26.637 -30.461 1.00 93.56 270 LYS A O 1
ATOM 2017 N N . HIS A 1 271 ? 10.404 -25.296 -28.850 1.00 88.94 271 HIS A N 1
ATOM 2018 C CA . HIS A 1 271 ? 9.858 -24.036 -29.365 1.00 88.94 271 HIS A CA 1
ATOM 2019 C C . HIS A 1 271 ? 10.659 -23.570 -30.582 1.00 88.94 271 HIS A C 1
ATOM 2021 O O . HIS A 1 271 ? 10.025 -22.970 -31.476 1.00 88.94 271 HIS A O 1
#

Radius of gyration: 22.73 Å; Cα contacts (8 Å, |Δi|>4): 428; chains: 1; bounding box: 70×48×66 Å

pLDDT: mean 90.67, std 14.79, range [36.25, 98.94]

Solvent-accessible surface area (backbone atoms only — not comparable to full-atom values): 15443 Å² total; per-residue (Å²): 128,77,94,84,71,81,90,46,93,30,56,88,39,31,34,39,33,53,33,63,58,48,22,46,23,34,17,50,27,54,44,33,77,36,38,24,49,30,37,32,53,25,42,74,93,49,56,73,37,62,73,47,56,49,76,52,93,97,48,79,72,42,26,68,48,30,59,85,24,50,62,92,47,47,78,45,71,44,56,70,89,36,72,67,39,42,52,52,50,51,60,51,50,60,70,28,45,31,38,40,36,46,58,55,68,65,50,45,49,77,62,65,62,20,66,67,60,48,31,75,72,20,70,68,31,27,34,36,42,38,33,40,45,58,46,62,66,89,80,11,49,54,82,63,51,45,72,59,38,37,51,75,51,48,71,31,66,93,43,88,41,99,84,71,52,76,44,76,76,96,59,62,61,40,26,55,52,34,6,54,52,45,36,51,52,49,53,52,36,51,50,38,27,75,76,68,70,44,41,40,77,48,77,41,27,34,30,60,47,38,39,58,79,39,39,78,66,52,49,62,62,72,70,51,58,83,88,70,57,72,93,56,87,78,76,73,64,92,84,66,80,75,78,67,77,85,83,51,66,60,51,49,51,79,41,84,50,100,73,69,70,44,80,48,77,46,51,50,100,87,97

InterPro domains:
  IPR003673 CoA-transferase family III [PF02515] (10-271)
  IPR023606 CoA-transferase family III domain 1 superfamily [G3DSA:3.40.50.10540] (9-238)
  IPR023606 CoA-transferase family III domain 1 superfamily [SSF89796] (8-271)
  IPR044855 CoA-transferase family III domain 3 superfamily [G3DSA:3.30.1540.10] (239-268)
  IPR050509 Coenzyme A-transferase family III [PTHR48228] (8-267)

Secondary structure (DSSP, 8-state):
--TT-PPPTTTT-EEEE---TTHHHHHHHHHHHTT-EEEEEE-TT--GGGG-EE--TTS--EETTTGGG-TT-EEEE--TTSHHHHHHHHHHHTT-SEEEE-SPTTHHHHTT-SHHHHHHH-TT-EEEEEESSTT-TTTTTS---HHHHHHHTTTTTT---TTSSPPPPSS-HHHHHHHHHHHHHHHHHHHHHHHH----EEEEEHHHHHHHHTHHHHHHHHTS-GGGS-SS-----TT----S-TTSPSSEEEEE-SSSEEEEE--STT-

Nearest PDB structures (foldseek):
  5yiy-assembly1_A  TM=9.960E-01  e=4.523E-42  Mycobacterium tuberculosis H37Rv
  5yx6-assembly1_A  TM=9.900E-01  e=7.528E-42  Mycobacterium tuberculosis H37Rv
  5yiy-assembly1_B  TM=9.962E-01  e=6.559E-41  Mycobacterium tuberculosis H37Rv
  5yx6-assembly1_B  TM=9.951E-01  e=1.393E-39  Mycobacterium tuberculosis H37Rv
  5yx6-assembly2_C  TM=9.958E-01  e=1.214E-38  Mycobacterium tuberculosis H37Rv

Foldseek 3Di:
DPPDDDQFPAAPAEEEQAEAFAQRLQLLQVNVVRHYAYEYEAEVVGGPLQVCWDDDPPDDTDSVRDVVRCPPYHYDYADLVDPVRLVVVLVVLLSHQEYTHEDFPCPCVVSLNDPVSSCVNVVNYAYFYEAAQFNPPDVRRDHDAQQRLLVVLPVLPPDADPVRDRDTDPDSPLSNQNNVVSSVQSVVQVVCCVPPVHRYHHYTHSNVSSCVVCVLVVVVVVPDPPVPPPPDPDPDDDPDPPDPPPRDQPPAAWDDDPPDIDGDDDNDPVD

Organism: NCBI:txid133549